Protein AF-A0A925YH86-F1 (afdb_monomer_lite)

Sequence (253 aa):
VILVARLRPPLKLADEKSTQATGLTGAGGAGGHPKEGDVPQALVLGPRQEIFAWSPRTRRYRQLSSEEGRVLAVARSADGRRIAYVTAEKLIRTRAPDAAKATHRTALALRGVTVIEMDLSTLVTLGRAAVLGDVRSLDMWSVGSGFAFRIDRGPQGIGVFAIGEGELQPRPGLASAPSNRPIVTLTGQGVAAAARQLPLGQGCPGSVRDVRPADAPATVVVTGTARRPSQQQVSPFSIGGPHGAGLFGLPIP

Foldseek 3Di:
DAKWKFADDDDPDDDDDDDDDDDDDDDDDDDDDDPPPDDWDKDFDQLNIFMWDAAPVVRDIDTLDDPSRQWQWKDAAPVRFKMKTKGAGIKTWDFPQDPVPSHTDTAIWTHFIKIWMAGPVVSDTPAIETDPATFQKWFWAHDDNFIKIWTQRDVVGIFIFGGDPRYTDGDRVVVPPPDDDGPWMQGSQGTDKDKDWDDSPPRWIKMWTWDDDPPAAIWIKIFTDDPDPPDPGDDIDIHADRSHMGRTGDTDD

Structure (mmCIF, N/CA/C/O backbone):
data_AF-A0A925YH86-F1
#
_entry.id   AF-A0A925YH86-F1
#
loop_
_atom_site.group_PDB
_atom_site.id
_atom_site.type_symbol
_atom_site.label_atom_id
_atom_site.label_alt_id
_atom_site.label_comp_id
_atom_site.label_asym_id
_atom_site.label_entity_id
_atom_site.label_seq_id
_atom_site.pdbx_PDB_ins_code
_atom_site.Cartn_x
_atom_site.Cartn_y
_atom_site.Cartn_z
_atom_site.occupancy
_atom_site.B_iso_or_equiv
_atom_site.auth_seq_id
_atom_site.auth_comp_id
_atom_site.auth_asym_id
_atom_site.auth_atom_id
_atom_site.pdbx_PDB_model_num
ATOM 1 N N . VAL A 1 1 ? -13.245 -3.932 10.605 1.00 74.56 1 VAL A N 1
ATOM 2 C CA . VAL A 1 1 ? -11.774 -3.934 10.790 1.00 74.56 1 VAL A CA 1
ATOM 3 C C . VAL A 1 1 ? -11.203 -2.826 9.931 1.00 74.56 1 VAL A C 1
ATOM 5 O O . VAL A 1 1 ? -11.663 -2.679 8.803 1.00 74.56 1 VAL A O 1
ATOM 8 N N . ILE A 1 2 ? -10.274 -2.042 10.472 1.00 79.19 2 ILE A N 1
ATOM 9 C CA . ILE A 1 2 ? -9.555 -0.985 9.752 1.00 79.19 2 ILE A CA 1
ATOM 10 C C . ILE A 1 2 ? -8.161 -1.530 9.448 1.00 79.19 2 ILE A C 1
ATOM 12 O O . ILE A 1 2 ? -7.498 -2.023 10.358 1.00 79.19 2 ILE A O 1
ATOM 16 N N . LEU A 1 3 ? -7.749 -1.503 8.183 1.00 81.88 3 LEU A N 1
ATOM 17 C CA . LEU A 1 3 ? -6.378 -1.836 7.806 1.00 81.88 3 LEU A CA 1
ATOM 18 C C . LEU A 1 3 ? -5.516 -0.590 7.952 1.00 81.88 3 LEU A C 1
ATOM 20 O O . LEU A 1 3 ? -5.944 0.492 7.555 1.00 81.88 3 LEU A O 1
ATOM 24 N N . VAL A 1 4 ? -4.335 -0.756 8.535 1.00 79.19 4 VAL A N 1
ATOM 25 C CA . VAL A 1 4 ? -3.351 0.315 8.684 1.00 79.19 4 VAL A CA 1
ATOM 26 C C . VAL A 1 4 ? -1.958 -0.213 8.385 1.00 79.19 4 VAL A C 1
ATOM 28 O O . VAL A 1 4 ? -1.611 -1.333 8.770 1.00 79.19 4 VAL A O 1
ATOM 31 N N . ALA A 1 5 ? -1.154 0.613 7.729 1.00 77.81 5 ALA A N 1
ATOM 32 C CA . ALA A 1 5 ? 0.280 0.424 7.638 1.00 77.81 5 ALA A CA 1
ATOM 33 C C . ALA A 1 5 ? 0.945 1.141 8.818 1.00 77.81 5 ALA A C 1
ATOM 35 O O . ALA A 1 5 ? 0.651 2.307 9.091 1.00 77.81 5 ALA A O 1
ATOM 36 N N . ARG A 1 6 ? 1.801 0.437 9.558 1.00 81.31 6 ARG A N 1
ATOM 37 C CA . ARG A 1 6 ? 2.390 0.931 10.808 1.00 81.31 6 ARG A CA 1
ATOM 38 C C . ARG A 1 6 ? 3.838 0.491 10.922 1.00 81.31 6 ARG A C 1
ATOM 40 O O . ARG A 1 6 ? 4.160 -0.648 10.593 1.00 81.31 6 ARG A O 1
ATOM 47 N N . LEU A 1 7 ? 4.685 1.357 11.466 1.00 74.00 7 LEU A N 1
ATOM 48 C CA . LEU A 1 7 ? 6.062 0.992 11.777 1.00 74.00 7 LEU A CA 1
ATOM 49 C C . LEU A 1 7 ? 6.131 0.034 12.980 1.00 74.00 7 LEU A C 1
ATOM 51 O O . LEU A 1 7 ? 5.465 0.215 14.010 1.00 74.00 7 LEU A O 1
ATOM 55 N N . ARG A 1 8 ? 6.944 -1.010 12.847 1.00 65.56 8 ARG A N 1
ATOM 56 C CA . ARG A 1 8 ? 7.246 -2.001 13.875 1.00 65.56 8 ARG A CA 1
ATOM 57 C C . ARG A 1 8 ? 8.268 -1.397 14.848 1.00 65.56 8 ARG A C 1
ATOM 59 O O . ARG A 1 8 ? 9.273 -0.845 14.391 1.00 65.56 8 ARG A O 1
ATOM 66 N N . PRO A 1 9 ? 8.052 -1.497 16.172 1.00 54.34 9 PRO A N 1
ATOM 67 C CA . PRO A 1 9 ? 9.103 -1.164 17.123 1.00 54.34 9 PRO A CA 1
ATOM 68 C C . PRO A 1 9 ? 10.338 -2.046 16.868 1.00 54.34 9 PRO A C 1
ATOM 70 O O . PRO A 1 9 ? 10.173 -3.183 16.411 1.00 54.34 9 PRO A O 1
ATOM 73 N N . PRO A 1 10 ? 11.563 -1.564 17.156 1.00 50.31 10 PRO A N 1
ATOM 74 C CA . PRO A 1 10 ? 12.730 -2.438 17.183 1.00 50.31 10 PRO A CA 1
ATOM 75 C C . PRO A 1 10 ? 12.448 -3.633 18.098 1.00 50.31 10 PRO A C 1
ATOM 77 O O . PRO A 1 10 ? 11.965 -3.461 19.220 1.00 50.31 10 PRO A O 1
ATOM 80 N N . LEU A 1 11 ? 12.761 -4.841 17.626 1.00 39.00 11 LEU A N 1
ATOM 81 C CA . LEU A 1 11 ? 12.952 -5.972 18.527 1.00 39.00 11 LEU A CA 1
ATOM 82 C C . LEU A 1 11 ? 14.065 -5.552 19.494 1.00 39.00 11 LEU A C 1
ATOM 84 O O . LEU A 1 11 ? 15.136 -5.148 19.042 1.00 39.00 11 LEU A O 1
ATOM 88 N N . LYS A 1 12 ? 13.806 -5.570 20.806 1.00 31.52 12 LYS A N 1
ATOM 89 C CA . LYS A 1 12 ? 14.892 -5.443 21.782 1.00 31.52 12 LYS A CA 1
ATOM 90 C C . LYS A 1 12 ? 15.817 -6.635 21.539 1.00 31.52 12 LYS A C 1
ATOM 92 O O . LYS A 1 12 ? 15.390 -7.766 21.763 1.00 31.52 12 LYS A O 1
ATOM 97 N N . LEU A 1 13 ? 17.022 -6.395 21.024 1.00 31.47 13 LEU A N 1
ATOM 98 C CA . LEU A 1 13 ? 18.071 -7.406 21.083 1.00 31.47 13 LEU A CA 1
ATOM 99 C C . LEU A 1 13 ? 18.357 -7.657 22.567 1.00 31.47 13 LEU A C 1
ATOM 101 O O . LEU A 1 13 ? 18.468 -6.704 23.340 1.00 31.47 13 LEU A O 1
ATOM 105 N N . ALA A 1 14 ? 18.417 -8.926 22.963 1.00 33.53 14 ALA A N 1
ATOM 106 C CA . ALA A 1 14 ? 19.058 -9.297 24.214 1.00 33.53 14 ALA A CA 1
ATOM 107 C C . ALA A 1 14 ? 20.528 -8.853 24.147 1.00 33.53 14 ALA A C 1
ATOM 109 O O . ALA A 1 14 ? 21.131 -8.921 23.076 1.00 33.53 14 ALA A O 1
ATOM 110 N N . ASP A 1 15 ? 21.058 -8.361 25.266 1.00 34.31 15 ASP A N 1
ATOM 111 C CA . ASP A 1 15 ? 22.431 -7.877 25.397 1.00 34.31 15 ASP A CA 1
ATOM 112 C C . ASP A 1 15 ? 23.443 -8.933 24.924 1.00 34.31 15 ASP A C 1
ATOM 114 O O . ASP A 1 15 ? 23.786 -9.859 25.659 1.00 34.31 15 ASP A O 1
ATOM 118 N N . GLU A 1 16 ? 23.959 -8.776 23.706 1.00 32.00 16 GLU A N 1
ATOM 119 C CA . GLU A 1 16 ? 25.171 -9.459 23.267 1.00 32.00 16 GLU A CA 1
ATOM 120 C C . GLU A 1 16 ? 26.355 -8.505 23.416 1.00 32.00 16 GLU A C 1
ATOM 122 O O . GLU A 1 16 ? 26.447 -7.448 22.789 1.00 32.00 16 GLU A O 1
ATOM 127 N N . LYS A 1 17 ? 27.245 -8.888 24.335 1.00 32.06 17 LYS A N 1
ATOM 128 C CA . LYS A 1 17 ? 28.483 -8.198 24.690 1.00 32.06 17 LYS A CA 1
ATOM 129 C C . LYS A 1 17 ? 29.327 -7.902 23.449 1.00 32.06 17 LYS A C 1
ATOM 131 O O . LYS A 1 17 ? 29.795 -8.806 22.763 1.00 32.06 17 LYS A O 1
ATOM 136 N N . SER A 1 18 ? 29.592 -6.614 23.252 1.00 30.30 18 SER A N 1
ATOM 137 C CA . SER A 1 18 ? 30.607 -6.088 22.343 1.00 30.30 18 SER A CA 1
ATOM 138 C C . SER A 1 18 ? 31.975 -6.702 22.653 1.00 30.30 18 SER A C 1
ATOM 140 O O . SER A 1 18 ? 32.512 -6.508 23.743 1.00 30.30 18 SER A O 1
ATOM 142 N N . THR A 1 19 ? 32.536 -7.435 21.693 1.00 32.47 19 THR A N 1
ATOM 143 C CA . THR A 1 19 ? 33.961 -7.777 21.673 1.00 32.47 19 THR A CA 1
ATOM 144 C C . THR A 1 19 ? 34.615 -6.935 20.587 1.00 32.47 19 THR A C 1
ATOM 146 O O . THR A 1 19 ? 34.272 -7.032 19.410 1.00 32.47 19 THR A O 1
ATOM 149 N N . GLN A 1 20 ? 35.524 -6.063 21.020 1.00 32.69 20 GLN A N 1
ATOM 150 C CA . GLN A 1 20 ? 36.390 -5.252 20.173 1.00 32.69 20 GLN A CA 1
ATOM 151 C C . GLN A 1 20 ? 37.317 -6.143 19.337 1.00 32.69 20 GLN A C 1
ATOM 153 O O . GLN A 1 20 ? 37.852 -7.126 19.845 1.00 32.69 20 GLN A O 1
ATOM 158 N N . ALA A 1 21 ? 37.588 -5.734 18.098 1.00 31.98 21 ALA A N 1
ATOM 159 C CA . ALA A 1 21 ? 38.774 -6.159 17.367 1.00 31.98 21 ALA A CA 1
ATOM 160 C C . ALA A 1 21 ? 39.475 -4.925 16.789 1.00 31.98 21 ALA A C 1
ATOM 162 O O . ALA A 1 21 ? 38.900 -4.141 16.033 1.00 31.98 21 ALA A O 1
ATOM 163 N N . THR A 1 22 ? 40.716 -4.754 17.221 1.00 32.38 22 THR A N 1
ATOM 164 C CA . THR A 1 22 ? 41.658 -3.688 16.892 1.00 32.38 22 THR A CA 1
ATOM 165 C C . THR A 1 22 ? 42.513 -4.085 15.684 1.00 32.38 22 THR A C 1
ATOM 167 O O . THR A 1 22 ? 43.013 -5.202 15.640 1.00 32.38 22 THR A O 1
ATOM 170 N N . GLY A 1 23 ? 42.778 -3.120 14.794 1.00 29.39 23 GLY A N 1
ATOM 171 C CA . GLY A 1 23 ? 44.034 -2.993 14.038 1.00 29.39 23 GLY A CA 1
ATOM 172 C C . GLY A 1 23 ? 44.136 -3.676 12.666 1.00 29.39 23 GLY A C 1
ATOM 173 O O . GLY A 1 23 ? 44.112 -4.895 12.574 1.00 29.39 23 GLY A O 1
ATOM 174 N N . LEU A 1 24 ? 44.381 -2.889 11.609 1.00 31.30 24 LEU A N 1
ATOM 175 C CA . LEU A 1 24 ? 45.705 -2.772 10.964 1.00 31.30 24 LEU A CA 1
ATOM 176 C C . LEU A 1 24 ? 45.654 -1.861 9.723 1.00 31.30 24 LEU A C 1
ATOM 178 O O . LEU A 1 24 ? 44.821 -1.999 8.834 1.00 31.30 24 LEU A O 1
ATOM 182 N N . THR A 1 25 ? 46.595 -0.922 9.698 1.00 35.75 25 THR A N 1
ATOM 183 C CA . THR A 1 25 ? 46.989 -0.044 8.592 1.00 35.75 25 THR A CA 1
ATOM 184 C C . THR A 1 25 ? 47.734 -0.805 7.493 1.00 35.75 25 THR A C 1
ATOM 186 O O . THR A 1 25 ? 48.609 -1.612 7.800 1.00 35.75 25 THR A O 1
ATOM 189 N N . GLY A 1 26 ? 47.483 -0.458 6.229 1.00 29.42 26 GLY A N 1
ATOM 190 C CA . GLY A 1 26 ? 48.289 -0.873 5.078 1.00 29.42 26 GLY A CA 1
ATOM 191 C C . GLY A 1 26 ? 48.069 0.072 3.895 1.00 29.42 26 GLY A C 1
ATOM 192 O O . GLY A 1 26 ? 46.938 0.275 3.465 1.00 29.42 26 GLY A O 1
ATOM 193 N N . ALA A 1 27 ? 49.149 0.695 3.426 1.00 33.09 27 ALA A N 1
ATOM 194 C CA . ALA A 1 27 ? 49.180 1.690 2.359 1.00 33.09 27 ALA A CA 1
ATOM 195 C C . ALA A 1 27 ? 49.413 1.065 0.970 1.00 33.09 27 ALA A C 1
ATOM 197 O O . ALA A 1 27 ? 50.095 0.050 0.859 1.00 33.09 27 ALA A O 1
ATOM 198 N N . GLY A 1 28 ? 48.962 1.768 -0.077 1.00 29.08 28 GLY A N 1
ATOM 199 C CA . GLY A 1 28 ? 49.542 1.716 -1.427 1.00 29.08 28 GLY A CA 1
ATOM 200 C C . GLY A 1 28 ? 48.725 0.974 -2.488 1.00 29.08 28 GLY A C 1
ATOM 201 O O . GLY A 1 28 ? 48.538 -0.233 -2.408 1.00 29.08 28 GLY A O 1
ATOM 202 N N . GLY A 1 29 ? 48.308 1.691 -3.538 1.00 27.56 29 GLY A N 1
ATOM 203 C CA . GLY A 1 29 ? 47.773 1.077 -4.758 1.00 27.56 29 GLY A CA 1
ATOM 204 C C . GLY A 1 29 ? 46.987 2.047 -5.633 1.00 27.56 29 GLY A C 1
ATOM 205 O O . GLY A 1 29 ? 45.772 2.151 -5.508 1.00 27.56 29 GLY A O 1
ATOM 206 N N . ALA A 1 30 ? 47.686 2.758 -6.518 1.00 38.97 30 ALA A N 1
ATOM 207 C CA . ALA A 1 30 ? 47.097 3.591 -7.556 1.00 38.97 30 ALA A CA 1
ATOM 208 C C . ALA A 1 30 ? 46.239 2.748 -8.519 1.00 38.97 30 ALA A C 1
ATOM 210 O O . ALA A 1 30 ? 46.743 1.858 -9.200 1.00 38.97 30 ALA A O 1
ATOM 211 N N . GLY A 1 31 ? 44.948 3.064 -8.598 1.00 32.88 31 GLY A N 1
ATOM 212 C CA . GLY A 1 31 ? 44.012 2.548 -9.592 1.00 32.88 31 GLY A CA 1
ATOM 213 C C . GLY A 1 31 ? 42.935 3.603 -9.815 1.00 32.88 31 GLY A C 1
ATOM 214 O O . GLY A 1 31 ? 42.330 4.070 -8.856 1.00 32.88 31 GLY A O 1
ATOM 215 N N . GLY A 1 32 ? 42.775 4.051 -11.061 1.00 33.91 32 GLY A N 1
ATOM 216 C CA . GLY A 1 32 ? 41.974 5.219 -11.427 1.00 33.91 32 GLY A CA 1
ATOM 217 C C . GLY A 1 32 ? 40.570 5.219 -10.821 1.00 33.91 32 GLY A C 1
ATOM 218 O O . GLY A 1 32 ? 39.769 4.324 -11.082 1.00 33.91 32 GLY A O 1
ATOM 219 N N . HIS A 1 33 ? 40.274 6.262 -10.044 1.00 35.97 33 HIS A N 1
ATOM 220 C CA . HIS A 1 33 ? 38.930 6.555 -9.565 1.00 35.97 33 HIS A CA 1
ATOM 221 C C . HIS A 1 33 ? 37.978 6.703 -10.765 1.00 35.97 33 HIS A C 1
ATOM 223 O O . HIS A 1 33 ? 38.217 7.564 -11.621 1.00 35.97 33 HIS A O 1
ATOM 229 N N . PRO A 1 34 ? 36.883 5.925 -10.855 1.00 40.12 34 PRO A N 1
ATOM 230 C CA . PRO A 1 34 ? 35.790 6.299 -11.737 1.00 40.12 34 PRO A CA 1
ATOM 231 C C . PRO A 1 34 ? 35.266 7.657 -11.263 1.00 40.12 34 PRO A C 1
ATOM 233 O O . PRO A 1 34 ? 35.113 7.878 -10.062 1.00 40.12 34 PRO A O 1
ATOM 236 N N . LYS A 1 35 ? 35.046 8.589 -12.199 1.00 40.00 35 LYS A N 1
ATOM 237 C CA . LYS A 1 35 ? 34.556 9.937 -11.891 1.00 40.00 35 LYS A CA 1
ATOM 238 C C . LYS A 1 35 ? 33.332 9.844 -10.979 1.00 40.00 35 LYS A C 1
ATOM 240 O O . LYS A 1 35 ? 32.290 9.321 -11.371 1.00 40.00 35 LYS A O 1
ATOM 245 N N . GLU A 1 36 ? 33.489 10.365 -9.769 1.00 41.22 36 GLU A N 1
ATOM 246 C CA . GLU A 1 36 ? 32.489 10.439 -8.709 1.00 41.22 36 GLU A CA 1
ATOM 247 C C . GLU A 1 36 ? 31.396 11.448 -9.080 1.00 41.22 36 GLU A C 1
ATOM 249 O O . GLU A 1 36 ? 31.343 12.571 -8.590 1.00 41.22 36 GLU A O 1
ATOM 254 N N . GLY A 1 37 ? 30.569 11.075 -10.056 1.00 39.94 37 GLY A N 1
ATOM 255 C CA . GLY A 1 37 ? 29.558 11.966 -10.615 1.00 39.94 37 GLY A CA 1
ATOM 256 C C . GLY A 1 37 ? 28.285 11.297 -11.116 1.00 39.94 37 GLY A C 1
ATOM 257 O O . GLY A 1 37 ? 27.362 12.027 -11.465 1.00 39.94 37 GLY A O 1
ATOM 258 N N . ASP A 1 38 ? 28.194 9.961 -11.148 1.00 44.72 38 ASP A N 1
ATOM 259 C CA . ASP A 1 38 ? 27.020 9.306 -11.749 1.00 44.72 38 ASP A CA 1
ATOM 260 C C . ASP A 1 38 ? 26.608 7.971 -11.109 1.00 44.72 38 ASP A C 1
ATOM 262 O O . ASP A 1 38 ? 25.920 7.156 -11.722 1.00 44.72 38 ASP A O 1
ATOM 266 N N . VAL A 1 39 ? 26.993 7.723 -9.851 1.00 46.94 39 VAL A N 1
ATOM 267 C CA . VAL A 1 39 ? 26.373 6.627 -9.092 1.00 46.94 39 VAL A CA 1
ATOM 268 C C . VAL A 1 39 ? 25.037 7.147 -8.549 1.00 46.94 39 VAL A C 1
ATOM 270 O O . VAL A 1 39 ? 25.045 8.085 -7.745 1.00 46.94 39 VAL A O 1
ATOM 273 N N . PRO A 1 40 ? 23.877 6.590 -8.955 1.00 55.41 40 PRO A N 1
ATOM 274 C CA . PRO A 1 40 ? 22.602 7.013 -8.399 1.00 55.41 40 PRO A CA 1
ATOM 275 C C . PRO A 1 40 ? 22.620 6.764 -6.893 1.00 55.41 40 PRO A C 1
ATOM 277 O O . PRO A 1 40 ? 22.746 5.625 -6.438 1.00 55.41 40 PRO A O 1
ATOM 280 N N . GLN A 1 41 ? 22.505 7.842 -6.117 1.00 71.38 41 GLN A N 1
ATOM 281 C CA . GLN A 1 41 ? 22.406 7.756 -4.666 1.00 71.38 41 GLN A CA 1
ATOM 282 C C . GLN A 1 41 ? 21.183 6.906 -4.316 1.00 71.38 41 GLN A C 1
ATOM 284 O O . GLN A 1 41 ? 20.050 7.256 -4.665 1.00 71.38 41 GLN A O 1
ATOM 289 N N . ALA A 1 42 ? 21.438 5.772 -3.668 1.00 73.19 42 ALA A N 1
ATOM 290 C CA . ALA A 1 42 ? 20.436 4.794 -3.286 1.00 73.19 42 ALA A CA 1
ATOM 291 C C . ALA A 1 42 ? 20.359 4.710 -1.760 1.00 73.19 42 ALA A C 1
ATOM 293 O O . ALA A 1 42 ? 21.348 4.414 -1.094 1.00 73.19 42 ALA A O 1
ATOM 294 N N . LEU A 1 43 ? 19.170 4.944 -1.220 1.00 77.31 43 LEU A N 1
ATOM 295 C CA . LEU A 1 43 ? 18.827 4.710 0.172 1.00 77.31 43 LEU A CA 1
ATOM 296 C C . LEU A 1 43 ? 18.195 3.322 0.285 1.00 77.31 43 LEU A C 1
ATOM 298 O O . LEU A 1 43 ? 17.203 3.040 -0.385 1.00 77.31 43 LEU A O 1
ATOM 302 N N . VAL A 1 44 ? 18.743 2.454 1.135 1.00 76.12 44 VAL A N 1
ATOM 303 C CA . VAL A 1 44 ? 18.088 1.183 1.474 1.00 76.12 44 VAL A CA 1
ATOM 304 C C . VAL A 1 44 ? 16.833 1.486 2.288 1.00 76.12 44 VAL A C 1
ATOM 306 O O . VAL A 1 44 ? 16.897 2.157 3.318 1.00 76.12 44 VAL A O 1
ATOM 309 N N . LEU A 1 45 ? 15.687 0.995 1.825 1.00 67.44 45 LEU A N 1
ATOM 310 C CA . LEU A 1 45 ? 14.414 1.189 2.503 1.00 67.44 45 LEU A CA 1
ATOM 311 C C . LEU A 1 45 ? 14.281 0.181 3.642 1.00 67.44 45 LEU A C 1
ATOM 313 O O . LEU A 1 45 ? 14.021 -1.001 3.432 1.00 67.44 45 LEU A O 1
ATOM 317 N N . GLY A 1 46 ? 14.433 0.681 4.867 1.00 61.16 46 GLY A N 1
ATOM 318 C CA . GLY A 1 46 ? 14.111 -0.036 6.099 1.00 61.16 46 GLY A CA 1
ATOM 319 C C . GLY A 1 46 ? 13.084 0.702 6.958 1.00 61.16 46 GLY A C 1
ATOM 320 O O . GLY A 1 46 ? 13.359 0.898 8.141 1.00 61.16 46 GLY A O 1
ATOM 321 N N . PRO A 1 47 ? 11.918 1.132 6.424 1.00 63.72 47 PRO A N 1
ATOM 322 C CA . PRO A 1 47 ? 10.951 1.910 7.199 1.00 63.72 47 PRO A CA 1
ATOM 323 C C . PRO A 1 47 ? 10.424 1.141 8.419 1.00 63.72 47 PRO A C 1
ATOM 325 O O . PRO A 1 47 ? 9.920 1.757 9.347 1.00 63.72 47 PRO A O 1
ATOM 328 N N . ARG A 1 48 ? 10.590 -0.190 8.467 1.00 78.00 48 ARG A N 1
ATOM 329 C CA . ARG A 1 48 ? 10.004 -1.105 9.458 1.00 78.00 48 ARG A CA 1
ATOM 330 C C . ARG A 1 48 ? 8.481 -1.176 9.369 1.00 78.00 48 ARG A C 1
ATOM 332 O O . ARG A 1 48 ? 7.825 -1.549 10.333 1.00 78.00 48 ARG A O 1
ATOM 339 N N . GLN A 1 49 ? 7.901 -0.812 8.232 1.00 84.88 49 GLN A N 1
ATOM 340 C CA . GLN A 1 49 ? 6.459 -0.739 8.051 1.00 84.88 49 GLN A CA 1
ATOM 341 C C . GLN A 1 49 ? 5.863 -2.115 7.729 1.00 84.88 49 GLN A C 1
ATOM 343 O O . GLN A 1 49 ? 6.331 -2.822 6.841 1.00 84.88 49 GLN A O 1
ATOM 348 N N . GLU A 1 50 ? 4.800 -2.466 8.449 1.00 89.88 50 GLU A N 1
ATOM 349 C CA . GLU A 1 50 ? 4.021 -3.696 8.286 1.00 89.88 50 GLU A CA 1
ATOM 350 C C . GLU A 1 50 ? 2.521 -3.378 8.259 1.00 89.88 50 GLU A C 1
ATOM 352 O O . GLU A 1 50 ? 2.078 -2.298 8.666 1.00 89.88 50 GLU A O 1
ATOM 357 N N . ILE A 1 51 ? 1.721 -4.339 7.808 1.00 90.19 51 ILE A N 1
ATOM 358 C CA . ILE A 1 51 ? 0.267 -4.233 7.718 1.00 90.19 51 ILE A CA 1
ATOM 359 C C . ILE A 1 51 ? -0.356 -4.824 8.975 1.00 90.19 51 ILE A C 1
ATOM 361 O O . ILE A 1 51 ? -0.076 -5.962 9.364 1.00 90.19 51 ILE A O 1
ATOM 365 N N . PHE A 1 52 ? -1.266 -4.068 9.581 1.00 90.19 52 PHE A N 1
ATOM 366 C CA . PHE A 1 52 ? -2.057 -4.513 10.716 1.00 90.19 52 PHE A CA 1
ATOM 367 C C . PHE A 1 52 ? -3.552 -4.342 10.450 1.00 90.19 52 PHE A C 1
ATOM 369 O O . PHE A 1 52 ? -4.012 -3.333 9.916 1.00 90.19 52 PHE A O 1
ATOM 376 N N . ALA A 1 53 ? -4.328 -5.315 10.912 1.00 88.50 53 ALA A N 1
ATOM 377 C CA . ALA A 1 53 ? -5.756 -5.175 11.133 1.00 88.50 53 ALA A CA 1
ATOM 378 C C . ALA A 1 53 ? -6.000 -4.601 12.531 1.00 88.50 53 ALA A C 1
ATOM 380 O O . ALA A 1 53 ? -5.587 -5.188 13.531 1.00 88.50 53 ALA A O 1
ATOM 381 N N . TRP A 1 54 ? -6.726 -3.491 12.610 1.00 85.69 54 TRP A N 1
ATOM 382 C CA . TRP A 1 54 ? -7.189 -2.908 13.861 1.00 85.69 54 TRP A CA 1
ATOM 383 C C . TRP A 1 54 ? -8.698 -3.120 14.046 1.00 85.69 54 TRP A C 1
ATOM 385 O O . TRP A 1 54 ? -9.516 -2.884 13.145 1.00 85.69 54 TRP A O 1
ATOM 395 N N . SER A 1 55 ? -9.078 -3.597 15.231 1.00 82.50 55 SER A N 1
ATOM 396 C CA . SER A 1 55 ? -10.471 -3.863 15.594 1.00 82.50 55 SER A CA 1
ATOM 397 C C . SER A 1 55 ? -11.036 -2.744 16.476 1.00 82.50 55 SER A C 1
ATOM 399 O O . SER A 1 55 ? -10.577 -2.604 17.609 1.00 82.50 55 SER A O 1
ATOM 401 N N . PRO A 1 56 ? -12.086 -2.014 16.045 1.00 71.38 56 PRO A N 1
ATOM 402 C CA . PRO A 1 56 ? -12.752 -1.028 16.901 1.00 71.38 56 PRO A CA 1
ATOM 403 C C . PRO A 1 56 ? -13.419 -1.626 18.129 1.00 71.38 56 PRO A C 1
ATOM 405 O O . PRO A 1 56 ? -13.458 -0.985 19.174 1.00 71.38 56 PRO A O 1
ATOM 408 N N . ARG A 1 57 ? -13.908 -2.867 18.023 1.00 75.75 57 ARG A N 1
ATOM 409 C CA . ARG A 1 57 ? -14.603 -3.541 19.123 1.00 75.75 57 ARG A CA 1
ATOM 410 C C . ARG A 1 57 ? -13.652 -3.908 20.259 1.00 75.75 57 ARG A C 1
ATOM 412 O O . ARG A 1 57 ? -14.007 -3.756 21.416 1.00 75.75 57 ARG A O 1
ATOM 419 N N . THR A 1 58 ? -12.466 -4.417 19.928 1.00 79.19 58 THR A N 1
ATOM 420 C CA . THR A 1 58 ? -11.511 -4.924 20.930 1.00 79.19 58 THR A CA 1
ATOM 421 C C . THR A 1 58 ? -10.340 -3.981 21.177 1.00 79.19 58 THR A C 1
ATOM 423 O O . THR A 1 58 ? -9.572 -4.213 22.103 1.00 79.19 58 THR A O 1
ATOM 426 N N . ARG A 1 59 ? -10.178 -2.939 20.349 1.00 79.94 59 ARG A N 1
ATOM 427 C CA . ARG A 1 59 ? -9.031 -2.014 20.330 1.00 79.94 59 ARG A CA 1
ATOM 428 C C . ARG A 1 59 ? -7.673 -2.715 20.210 1.00 79.94 59 ARG A C 1
ATOM 430 O O . ARG A 1 59 ? -6.661 -2.205 20.678 1.00 79.94 59 ARG A O 1
ATOM 437 N N . ARG A 1 60 ? -7.644 -3.889 19.572 1.00 84.12 60 ARG A N 1
ATOM 438 C CA . ARG A 1 60 ? -6.435 -4.703 19.380 1.00 84.12 60 ARG A CA 1
ATOM 439 C C . ARG A 1 60 ? -5.964 -4.677 17.931 1.00 84.12 60 ARG A C 1
ATOM 441 O O . ARG A 1 60 ? -6.776 -4.573 17.008 1.00 84.12 60 ARG A O 1
ATOM 448 N N . TYR A 1 61 ? -4.652 -4.824 17.771 1.00 83.94 61 TYR A N 1
ATOM 449 C CA . TYR A 1 61 ? -3.991 -5.049 16.491 1.00 83.94 61 TYR A CA 1
ATOM 450 C C . TYR A 1 61 ? -3.800 -6.546 16.237 1.00 83.94 61 TYR A C 1
ATOM 452 O O . TYR A 1 61 ? -3.506 -7.306 17.158 1.00 83.94 61 TYR A O 1
ATOM 460 N N . ARG A 1 62 ? -3.907 -6.945 14.971 1.00 87.19 62 ARG A N 1
ATOM 461 C CA . ARG A 1 62 ? -3.448 -8.233 14.448 1.00 87.19 62 ARG A CA 1
ATOM 462 C C . ARG A 1 62 ? -2.501 -7.955 13.287 1.00 87.19 62 ARG A C 1
ATOM 464 O O . ARG A 1 62 ? -2.899 -7.273 12.347 1.00 87.19 62 ARG A O 1
ATOM 471 N N . GLN A 1 63 ? -1.267 -8.442 13.368 1.00 88.25 63 GLN A N 1
ATOM 472 C CA . GLN A 1 63 ? -0.307 -8.334 12.268 1.00 88.25 63 GLN A CA 1
ATOM 473 C C . GLN A 1 63 ? -0.766 -9.217 11.097 1.00 88.25 63 GLN A C 1
ATOM 475 O O . GLN A 1 63 ? -1.248 -10.326 11.330 1.00 88.25 63 GLN A O 1
ATOM 480 N N . LEU A 1 64 ? -0.671 -8.700 9.871 1.00 88.06 64 LEU A N 1
ATOM 481 C CA . LEU A 1 64 ? -1.097 -9.390 8.646 1.00 88.06 64 LEU A CA 1
ATOM 482 C C . LEU A 1 64 ? 0.067 -9.726 7.712 1.00 88.06 64 LEU A C 1
ATOM 484 O O . LEU A 1 64 ? 0.003 -10.737 7.030 1.00 88.06 64 LEU A O 1
ATOM 488 N N . SER A 1 65 ? 1.116 -8.904 7.689 1.00 85.25 65 SER A N 1
ATOM 489 C CA . SER A 1 65 ? 2.321 -9.133 6.884 1.00 85.25 65 SER A CA 1
ATOM 490 C C . SER A 1 65 ? 3.537 -9.370 7.770 1.00 85.25 65 SER A C 1
ATOM 492 O O . SER A 1 65 ? 3.558 -8.939 8.922 1.00 85.25 65 SER A O 1
ATOM 494 N N . SER A 1 66 ? 4.559 -10.028 7.233 1.00 79.25 66 SER A N 1
ATOM 495 C CA . SER A 1 66 ? 5.865 -10.204 7.877 1.00 79.25 66 SER A CA 1
ATOM 496 C C . SER A 1 66 ? 6.991 -9.952 6.874 1.00 79.25 66 SER A C 1
ATOM 498 O O . SER A 1 66 ? 7.898 -10.766 6.739 1.00 79.25 66 SER A O 1
ATOM 500 N N . GLU A 1 67 ? 6.923 -8.840 6.142 1.00 81.06 67 GLU A N 1
ATOM 501 C CA . GLU A 1 67 ? 7.882 -8.495 5.075 1.00 81.06 67 GLU A CA 1
ATOM 502 C C . GLU A 1 67 ? 9.141 -7.812 5.626 1.00 81.06 67 GLU A C 1
ATOM 504 O O . GLU A 1 67 ? 9.722 -6.935 4.984 1.00 81.06 67 GLU A O 1
ATOM 509 N N . GLU A 1 68 ? 9.520 -8.152 6.860 1.00 76.81 68 GLU A N 1
ATOM 510 C CA . GLU A 1 68 ? 10.641 -7.555 7.592 1.00 76.81 68 GLU A CA 1
ATOM 511 C C . GLU A 1 68 ? 10.605 -6.021 7.599 1.00 76.81 68 GLU A C 1
ATOM 513 O O . GLU A 1 68 ? 11.630 -5.340 7.642 1.00 76.81 68 GLU A O 1
ATOM 518 N N . GLY A 1 69 ? 9.399 -5.456 7.563 1.00 72.31 69 GLY A N 1
ATOM 519 C CA . GLY A 1 69 ? 9.205 -4.025 7.609 1.00 72.31 69 GLY A CA 1
ATOM 520 C C . GLY A 1 69 ? 9.441 -3.278 6.293 1.00 72.31 69 GLY A C 1
ATOM 521 O O . GLY A 1 69 ? 9.739 -2.081 6.327 1.00 72.31 69 GLY A O 1
ATOM 522 N N . ARG A 1 70 ? 9.333 -3.959 5.147 1.00 85.75 70 ARG A N 1
ATOM 523 C CA . ARG A 1 70 ? 9.531 -3.377 3.806 1.00 85.75 70 ARG A CA 1
ATOM 524 C C . ARG A 1 70 ? 8.240 -2.933 3.118 1.00 85.75 70 ARG A C 1
ATOM 526 O O . ARG A 1 70 ? 8.290 -2.515 1.963 1.00 85.75 70 ARG A O 1
ATOM 533 N N . VAL A 1 71 ? 7.083 -3.029 3.774 1.00 91.44 71 VAL A N 1
ATOM 534 C CA . VAL A 1 71 ? 5.808 -2.625 3.161 1.00 91.44 71 VAL A CA 1
ATOM 535 C C . VAL A 1 71 ? 5.784 -1.113 2.981 1.00 91.44 71 VAL A C 1
ATOM 537 O O . VAL A 1 71 ? 5.956 -0.377 3.939 1.00 91.44 71 VAL A O 1
ATOM 540 N N . LEU A 1 72 ? 5.497 -0.628 1.779 1.00 93.31 72 LEU A N 1
ATOM 541 C CA . LEU A 1 72 ? 5.380 0.803 1.481 1.00 93.31 72 LEU A CA 1
ATOM 542 C C . LEU A 1 72 ? 3.930 1.236 1.293 1.00 93.31 72 LEU A C 1
ATOM 544 O O . LEU A 1 72 ? 3.545 2.312 1.748 1.00 93.31 72 LEU A O 1
ATOM 548 N N . ALA A 1 73 ? 3.124 0.379 0.667 1.00 94.69 73 ALA A N 1
ATOM 549 C CA . ALA A 1 73 ? 1.730 0.659 0.359 1.00 94.69 73 ALA A CA 1
ATOM 550 C C . ALA A 1 73 ? 0.838 -0.573 0.546 1.00 94.69 73 ALA A C 1
ATOM 552 O O . ALA A 1 73 ? 1.300 -1.699 0.373 1.00 94.69 73 ALA A O 1
ATOM 553 N N . VAL A 1 74 ? -0.441 -0.364 0.861 1.00 95.50 74 VAL A N 1
ATOM 554 C CA . VAL A 1 74 ? -1.465 -1.412 0.961 1.00 95.50 74 VAL A CA 1
ATOM 555 C C . VAL A 1 74 ? -2.810 -0.914 0.437 1.00 95.50 74 VAL A C 1
ATOM 557 O O . VAL A 1 74 ? -3.251 0.179 0.778 1.00 95.50 74 VAL A O 1
ATOM 560 N N . ALA A 1 75 ? -3.499 -1.747 -0.341 1.00 94.00 75 ALA A N 1
ATOM 561 C CA . ALA A 1 75 ? -4.865 -1.543 -0.808 1.00 94.00 75 ALA A CA 1
ATOM 562 C C . ALA A 1 75 ? -5.745 -2.738 -0.414 1.00 94.00 75 ALA A C 1
ATOM 564 O O . ALA A 1 75 ? -5.275 -3.869 -0.298 1.00 94.00 75 ALA A O 1
ATOM 565 N N . ARG A 1 76 ? -7.048 -2.499 -0.234 1.00 92.62 76 ARG A N 1
ATOM 566 C CA . ARG A 1 76 ? -8.044 -3.542 0.056 1.00 92.62 76 ARG A CA 1
ATOM 567 C C . ARG A 1 76 ? -9.009 -3.684 -1.111 1.00 92.62 76 ARG A C 1
ATOM 569 O O . ARG A 1 76 ? -9.435 -2.667 -1.660 1.00 92.62 76 ARG A O 1
ATOM 576 N N . SER A 1 77 ? -9.380 -4.917 -1.440 1.00 91.81 77 SER A N 1
ATOM 577 C CA . SER A 1 77 ? -10.370 -5.198 -2.476 1.00 91.81 77 SER A CA 1
ATOM 578 C C . SER A 1 77 ? -11.748 -4.656 -2.077 1.00 91.81 77 SER A C 1
ATOM 580 O O . SER A 1 77 ? -12.039 -4.458 -0.891 1.00 91.81 77 SER A O 1
ATOM 582 N N . ALA A 1 78 ? -12.610 -4.411 -3.063 1.00 87.75 78 ALA A N 1
ATOM 583 C CA . ALA A 1 78 ? -13.960 -3.892 -2.856 1.00 87.75 78 ALA A CA 1
ATOM 584 C C . ALA A 1 78 ? -14.820 -4.832 -1.992 1.00 87.75 78 ALA A C 1
ATOM 586 O O . ALA A 1 78 ? -15.534 -4.365 -1.106 1.00 87.75 78 ALA A O 1
ATOM 587 N N . ASP A 1 79 ? -14.684 -6.149 -2.184 1.00 87.94 79 ASP A N 1
ATOM 588 C CA . ASP A 1 79 ? -15.337 -7.185 -1.367 1.00 87.94 79 ASP A CA 1
ATOM 589 C C . ASP A 1 79 ? -14.728 -7.329 0.043 1.00 87.94 79 ASP A C 1
ATOM 591 O O . ASP A 1 79 ? -15.261 -8.026 0.909 1.00 87.94 79 ASP A O 1
ATOM 595 N N . GLY A 1 80 ? -13.599 -6.661 0.293 1.00 88.75 80 GLY A N 1
ATOM 596 C CA . GLY A 1 80 ? -12.888 -6.677 1.556 1.00 88.75 80 GLY A CA 1
ATOM 597 C C . GLY A 1 80 ? -12.214 -8.005 1.907 1.00 88.75 80 GLY A C 1
ATOM 598 O O . GLY A 1 80 ? -11.756 -8.132 3.048 1.00 88.75 80 GLY A O 1
ATOM 599 N N . ARG A 1 81 ? -12.158 -8.974 0.990 1.00 92.19 81 ARG A N 1
ATOM 600 C CA . ARG A 1 81 ? -11.599 -10.313 1.230 1.00 92.19 81 ARG A CA 1
ATOM 601 C C . ARG A 1 81 ? -10.113 -10.411 0.921 1.00 92.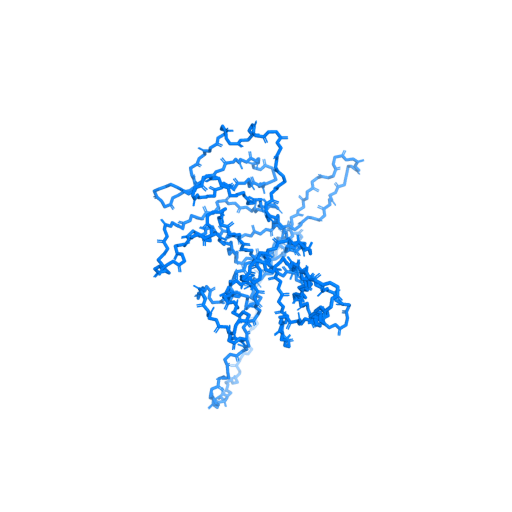19 81 ARG A C 1
ATOM 603 O O . ARG A 1 81 ? -9.461 -11.302 1.450 1.00 92.19 81 ARG A O 1
ATOM 610 N N . ARG A 1 82 ? -9.568 -9.492 0.127 1.00 94.25 82 ARG A N 1
ATOM 611 C CA . ARG A 1 82 ? -8.160 -9.488 -0.269 1.00 94.25 82 ARG A CA 1
ATOM 612 C C . ARG A 1 82 ? -7.485 -8.164 0.041 1.00 94.25 82 ARG A C 1
ATOM 614 O O . ARG A 1 82 ? -8.128 -7.110 0.139 1.00 94.25 82 ARG A O 1
ATOM 621 N N . ILE A 1 83 ? -6.170 -8.229 0.169 1.00 95.62 83 ILE A N 1
ATOM 622 C CA . ILE A 1 83 ? -5.293 -7.063 0.131 1.00 95.62 83 ILE A CA 1
ATOM 623 C C . ILE A 1 83 ? -4.258 -7.241 -0.964 1.00 95.62 83 ILE A C 1
ATOM 625 O O . ILE A 1 83 ? -3.827 -8.359 -1.230 1.00 95.62 83 ILE A O 1
ATOM 629 N N . ALA A 1 84 ? -3.851 -6.124 -1.550 1.00 95.75 84 ALA A N 1
ATOM 630 C CA . ALA A 1 84 ? -2.601 -6.024 -2.275 1.00 95.75 84 ALA A CA 1
ATOM 631 C C . ALA A 1 84 ? -1.673 -5.115 -1.479 1.00 95.75 84 ALA A C 1
ATOM 633 O O . ALA A 1 84 ? -2.126 -4.125 -0.900 1.00 95.75 84 ALA A O 1
ATOM 634 N N . TYR A 1 85 ? -0.387 -5.419 -1.448 1.00 96.12 85 TYR A N 1
ATOM 635 C CA . TYR A 1 85 ? 0.608 -4.544 -0.853 1.00 96.12 85 TYR A CA 1
ATOM 636 C C . TYR A 1 85 ? 1.897 -4.537 -1.653 1.00 96.12 85 TYR A C 1
ATOM 638 O O . TYR A 1 85 ? 2.175 -5.443 -2.437 1.00 96.12 85 TYR A O 1
ATOM 646 N N . VAL A 1 86 ? 2.653 -3.461 -1.475 1.00 96.19 86 VAL A N 1
ATOM 647 C CA . VAL A 1 86 ? 3.862 -3.182 -2.241 1.00 96.19 86 VAL A CA 1
ATOM 648 C C . VAL A 1 86 ? 5.040 -3.103 -1.293 1.00 96.19 86 VAL A C 1
ATOM 650 O O . VAL A 1 86 ? 4.966 -2.394 -0.288 1.00 96.19 86 VAL A O 1
ATOM 653 N N . THR A 1 87 ? 6.126 -3.788 -1.627 1.00 95.25 87 THR A N 1
ATOM 654 C CA . THR A 1 87 ? 7.434 -3.623 -0.987 1.00 95.25 87 THR A CA 1
ATOM 655 C C . THR A 1 87 ? 8.423 -3.022 -1.979 1.00 95.25 87 THR A C 1
ATOM 657 O O . THR A 1 87 ? 8.204 -3.082 -3.189 1.00 95.25 87 THR A O 1
ATOM 660 N N . ALA A 1 88 ? 9.505 -2.426 -1.483 1.00 93.19 88 ALA A N 1
ATOM 661 C CA . ALA A 1 88 ? 10.670 -2.104 -2.301 1.00 93.19 88 ALA A CA 1
ATOM 662 C C . ALA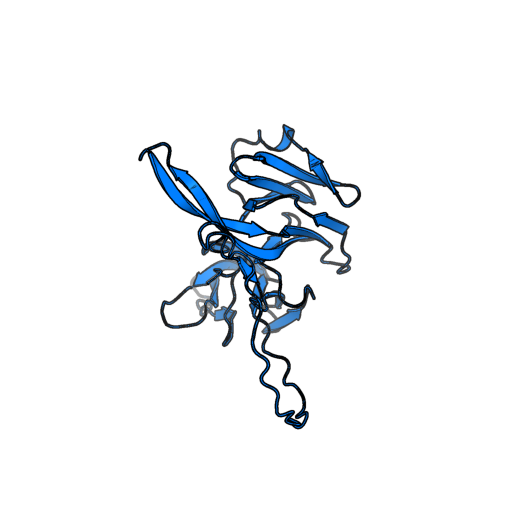 A 1 88 ? 11.948 -2.208 -1.468 1.00 93.19 88 ALA A C 1
ATOM 664 O O . ALA A 1 88 ? 11.913 -2.104 -0.241 1.00 93.19 88 ALA A O 1
ATOM 665 N N . GLU A 1 89 ? 13.080 -2.388 -2.137 1.00 90.50 89 GLU A N 1
ATOM 666 C CA . GLU A 1 89 ? 14.376 -2.523 -1.473 1.00 90.50 89 GLU A CA 1
ATOM 667 C C . GLU A 1 89 ? 15.064 -1.177 -1.276 1.00 90.50 89 GLU A C 1
ATOM 669 O O . GLU A 1 89 ? 15.735 -0.958 -0.266 1.00 90.50 89 GLU A O 1
ATOM 674 N N . LYS A 1 90 ? 14.952 -0.286 -2.268 1.00 90.81 90 LYS A N 1
ATOM 675 C CA . LYS A 1 90 ? 15.724 0.958 -2.307 1.00 90.81 90 LYS A CA 1
ATOM 676 C C . LYS A 1 90 ? 14.898 2.115 -2.847 1.00 90.81 90 LYS A C 1
ATOM 678 O O . LYS A 1 90 ? 14.102 1.949 -3.768 1.00 90.81 90 LYS A O 1
ATOM 683 N N . LEU A 1 91 ? 15.160 3.297 -2.311 1.00 90.62 91 LEU A N 1
ATOM 684 C CA . LEU A 1 91 ? 14.784 4.576 -2.885 1.00 90.62 91 LEU A CA 1
ATOM 685 C C . LEU A 1 91 ? 16.006 5.133 -3.603 1.00 90.62 91 LEU A C 1
ATOM 687 O O . LEU A 1 91 ? 17.068 5.271 -3.004 1.00 90.62 91 LEU A O 1
ATOM 691 N N . ILE A 1 92 ? 15.873 5.449 -4.881 1.00 89.94 92 ILE A N 1
ATOM 692 C CA . ILE A 1 92 ? 16.972 5.964 -5.690 1.00 89.94 92 ILE A CA 1
ATOM 693 C C . ILE A 1 92 ? 16.655 7.363 -6.203 1.00 89.94 92 ILE A C 1
ATOM 695 O O . ILE A 1 92 ? 15.509 7.695 -6.522 1.00 89.94 92 ILE A O 1
ATOM 699 N N . ARG A 1 93 ? 17.695 8.184 -6.330 1.00 86.94 93 ARG A N 1
ATOM 700 C CA . ARG A 1 93 ? 17.625 9.433 -7.087 1.00 86.94 93 ARG A CA 1
ATOM 701 C C . ARG A 1 93 ? 17.861 9.128 -8.559 1.00 86.94 93 ARG A C 1
ATOM 703 O O . ARG A 1 93 ? 18.889 8.578 -8.936 1.00 86.94 93 ARG A O 1
ATOM 710 N N . THR A 1 94 ? 16.899 9.504 -9.385 1.00 76.50 94 THR A N 1
ATOM 711 C CA . THR A 1 94 ? 16.972 9.419 -10.841 1.00 76.50 94 THR A CA 1
ATOM 712 C C . THR A 1 94 ? 17.070 10.815 -11.424 1.00 76.50 94 THR A C 1
ATOM 714 O O . THR A 1 94 ? 16.454 11.766 -10.935 1.00 76.50 94 THR A O 1
ATOM 717 N N . ARG A 1 95 ? 17.850 10.939 -12.490 1.00 71.31 95 ARG A N 1
ATOM 718 C CA . ARG A 1 95 ? 18.000 12.184 -13.225 1.00 71.31 95 ARG A CA 1
ATOM 719 C C . ARG A 1 95 ? 17.029 12.148 -14.403 1.00 71.31 95 ARG A C 1
ATOM 721 O O . ARG A 1 95 ? 17.239 11.416 -15.363 1.00 71.31 95 ARG A O 1
ATOM 728 N N . ALA A 1 96 ? 15.923 12.879 -14.309 1.00 63.78 96 ALA A N 1
ATOM 729 C CA . ALA A 1 96 ? 14.945 12.968 -15.389 1.00 63.78 96 ALA A CA 1
ATOM 730 C C . ALA A 1 96 ? 15.220 14.230 -16.220 1.00 63.78 96 ALA A C 1
ATOM 732 O O . ALA A 1 96 ? 15.458 15.284 -15.627 1.00 63.78 96 ALA A O 1
ATOM 733 N N . PRO A 1 97 ? 15.223 14.169 -17.561 1.00 59.38 97 PRO A N 1
ATOM 734 C CA . PRO A 1 97 ? 15.198 15.384 -18.366 1.00 59.38 97 PRO A CA 1
ATOM 735 C C . PRO A 1 97 ? 13.901 16.154 -18.075 1.00 59.38 97 PRO A C 1
ATOM 737 O O . PRO A 1 97 ? 12.808 15.587 -18.111 1.00 59.38 97 PRO A O 1
ATOM 740 N N . ASP A 1 98 ? 14.028 17.433 -17.740 1.00 59.78 98 ASP A N 1
ATOM 741 C CA . ASP A 1 98 ? 12.915 18.367 -17.616 1.00 59.78 98 ASP A CA 1
ATOM 742 C C . ASP A 1 98 ? 12.672 18.994 -18.992 1.00 59.78 98 ASP A C 1
ATOM 744 O O . ASP A 1 98 ? 13.393 19.900 -19.422 1.00 59.78 98 ASP A O 1
ATOM 748 N N . ALA A 1 99 ? 11.661 18.477 -19.697 1.00 58.75 99 ALA A N 1
ATOM 749 C CA . ALA A 1 99 ? 11.309 18.914 -21.046 1.00 58.75 99 ALA A CA 1
ATOM 750 C C . ALA A 1 99 ? 10.958 20.412 -21.121 1.00 58.75 99 ALA A C 1
ATOM 752 O O . ALA A 1 99 ? 11.094 21.011 -22.182 1.00 58.75 99 ALA A O 1
ATOM 753 N N . ALA A 1 100 ? 10.548 21.029 -20.007 1.00 62.78 100 ALA A N 1
ATOM 754 C CA . ALA A 1 100 ? 10.186 22.443 -19.965 1.00 62.78 100 ALA A CA 1
ATOM 755 C C . ALA A 1 100 ? 11.387 23.374 -19.737 1.00 62.78 100 ALA A C 1
ATOM 757 O O . ALA A 1 100 ? 11.272 24.577 -19.960 1.00 62.78 100 ALA A O 1
ATOM 758 N N . LYS A 1 101 ? 12.525 22.854 -19.253 1.00 59.84 101 LYS A N 1
ATOM 759 C CA . LYS A 1 101 ? 13.636 23.693 -18.773 1.00 59.84 101 LYS A CA 1
ATOM 760 C C . LYS A 1 101 ? 15.008 23.343 -19.339 1.00 59.84 101 LYS A C 1
ATOM 762 O O . LYS A 1 101 ? 15.980 23.919 -18.864 1.00 59.84 101 LYS A O 1
ATOM 767 N N . ALA A 1 102 ? 15.115 22.396 -20.278 1.00 61.34 102 ALA A N 1
ATOM 768 C CA . ALA A 1 102 ? 16.395 21.896 -20.811 1.00 61.34 102 ALA A CA 1
ATOM 769 C C . ALA A 1 102 ? 17.432 21.571 -19.708 1.00 61.34 102 ALA A C 1
ATOM 771 O O . ALA A 1 102 ? 18.642 21.658 -19.899 1.00 61.34 102 ALA A O 1
ATOM 772 N N . THR A 1 103 ? 16.942 21.211 -18.522 1.00 62.66 103 THR A N 1
ATOM 773 C CA . THR A 1 103 ? 17.730 20.879 -17.336 1.00 62.66 103 THR A CA 1
ATOM 774 C C . THR A 1 103 ? 17.316 19.503 -16.851 1.00 62.66 103 THR A C 1
ATOM 776 O O . THR A 1 103 ? 16.337 18.922 -17.312 1.00 62.66 103 THR A O 1
ATOM 779 N N . HIS A 1 104 ? 18.078 18.946 -15.920 1.00 62.50 104 HIS A N 1
ATOM 780 C CA . HIS A 1 104 ? 17.700 17.702 -15.280 1.00 62.50 104 HIS A CA 1
ATOM 781 C C . HIS A 1 104 ? 17.038 17.970 -13.936 1.00 62.50 104 HIS A C 1
ATOM 783 O O . HIS A 1 104 ? 17.614 18.646 -13.084 1.00 62.50 104 HIS A O 1
ATOM 789 N N . ARG A 1 105 ? 15.866 17.374 -13.721 1.00 67.69 105 ARG A N 1
ATOM 790 C CA . ARG A 1 105 ? 15.215 17.346 -12.416 1.00 67.69 105 ARG A CA 1
ATOM 791 C C . ARG A 1 105 ? 15.559 16.042 -11.707 1.00 67.69 105 ARG A C 1
ATOM 793 O O . ARG A 1 105 ? 15.429 14.957 -12.277 1.00 67.69 105 ARG A O 1
ATOM 800 N N . THR A 1 106 ? 15.963 16.146 -10.446 1.00 72.00 106 THR A N 1
ATOM 801 C CA . THR A 1 106 ? 16.067 14.983 -9.564 1.00 72.00 106 THR A CA 1
ATOM 802 C C . THR A 1 106 ? 14.661 14.480 -9.255 1.00 72.00 106 THR A C 1
ATOM 804 O O . THR A 1 106 ? 13.846 15.204 -8.683 1.00 72.00 106 THR A O 1
ATOM 807 N N . ALA A 1 107 ? 14.378 13.244 -9.646 1.00 81.25 107 ALA A N 1
ATOM 808 C CA . ALA A 1 107 ? 13.148 12.532 -9.334 1.00 81.25 107 ALA A CA 1
ATOM 809 C C . ALA A 1 107 ? 13.480 11.300 -8.492 1.00 81.25 107 ALA A C 1
ATOM 811 O O . ALA A 1 107 ? 14.534 10.692 -8.661 1.00 81.25 107 ALA A O 1
ATOM 812 N N . LEU A 1 108 ? 12.582 10.912 -7.594 1.00 89.38 108 LEU A N 1
ATOM 813 C CA . LEU A 1 108 ? 12.751 9.695 -6.810 1.00 89.38 108 LEU A CA 1
ATOM 814 C C . LEU A 1 108 ? 12.093 8.510 -7.515 1.00 89.38 108 LEU A C 1
ATOM 816 O O . LEU A 1 108 ? 11.007 8.652 -8.076 1.00 89.38 108 LEU A O 1
ATOM 820 N N . ALA A 1 109 ? 12.737 7.351 -7.451 1.00 91.88 109 ALA A N 1
ATOM 821 C CA . ALA A 1 109 ? 12.169 6.089 -7.900 1.00 91.88 109 ALA A CA 1
ATOM 822 C C . ALA A 1 109 ? 12.426 4.984 -6.872 1.00 91.88 109 ALA A C 1
ATOM 824 O O . ALA A 1 109 ? 13.357 5.059 -6.071 1.00 91.88 109 ALA A O 1
ATOM 825 N N . LEU A 1 110 ? 11.584 3.961 -6.893 1.00 94.25 110 LEU A N 1
ATOM 826 C CA . LEU A 1 110 ? 11.680 2.776 -6.055 1.00 94.25 110 LEU A CA 1
ATOM 827 C C . LEU A 1 110 ? 12.302 1.640 -6.867 1.00 94.25 110 LEU A C 1
ATOM 829 O O . LEU A 1 110 ? 11.880 1.381 -7.993 1.00 94.25 110 LEU A O 1
ATOM 833 N N . ARG A 1 111 ? 13.281 0.948 -6.293 1.00 93.75 111 ARG A N 1
ATOM 834 C CA . ARG A 1 111 ? 13.960 -0.198 -6.906 1.00 93.75 111 ARG A CA 1
ATOM 835 C C . ARG A 1 111 ? 13.685 -1.472 -6.117 1.00 93.75 111 ARG A C 1
ATOM 837 O O . ARG A 1 111 ? 13.570 -1.433 -4.890 1.00 93.75 111 ARG A O 1
ATOM 844 N N . GLY A 1 112 ? 13.607 -2.596 -6.830 1.00 93.94 112 GLY A N 1
ATOM 845 C CA . GLY A 1 112 ? 13.275 -3.896 -6.241 1.00 93.94 112 GLY A CA 1
ATOM 846 C C . GLY A 1 112 ? 11.817 -3.951 -5.789 1.00 93.94 112 GLY A C 1
ATOM 847 O O . GLY A 1 112 ? 11.510 -4.514 -4.742 1.00 93.94 112 GLY A O 1
ATOM 848 N N . VAL A 1 113 ? 10.923 -3.284 -6.528 1.00 96.31 113 VAL A N 1
ATOM 849 C CA . VAL A 1 113 ? 9.505 -3.233 -6.173 1.00 96.31 113 VAL A CA 1
ATOM 850 C C . VAL A 1 113 ? 8.888 -4.615 -6.351 1.00 96.31 113 VAL A C 1
ATOM 852 O O . VAL A 1 113 ? 9.047 -5.232 -7.399 1.00 96.31 113 VAL A O 1
ATOM 855 N N . THR A 1 114 ? 8.154 -5.088 -5.349 1.00 96.25 114 THR A N 1
ATOM 856 C CA . THR A 1 114 ? 7.349 -6.313 -5.438 1.00 96.25 114 THR A CA 1
ATOM 857 C C . THR A 1 114 ? 5.907 -5.992 -5.081 1.00 96.25 114 THR A C 1
ATOM 859 O O . THR A 1 114 ? 5.656 -5.287 -4.104 1.00 96.25 114 THR A O 1
ATOM 862 N N . VAL A 1 115 ? 4.959 -6.520 -5.855 1.00 96.56 115 VAL A N 1
ATOM 863 C CA . VAL A 1 115 ? 3.532 -6.511 -5.515 1.00 96.56 115 VAL A CA 1
ATOM 864 C C . VAL A 1 115 ? 3.117 -7.883 -4.997 1.00 96.56 115 VAL A C 1
ATOM 866 O O . VAL A 1 115 ? 3.510 -8.908 -5.553 1.00 96.56 115 VAL A O 1
ATOM 869 N N . ILE A 1 116 ? 2.342 -7.906 -3.919 1.00 96.00 116 ILE A N 1
ATOM 870 C CA . ILE A 1 116 ? 1.868 -9.131 -3.279 1.00 96.00 116 ILE A CA 1
ATOM 871 C C . ILE A 1 116 ? 0.360 -9.026 -3.077 1.00 96.00 116 ILE A C 1
ATOM 873 O O . ILE A 1 116 ? -0.118 -8.023 -2.552 1.00 96.00 116 ILE A O 1
ATOM 877 N N . GLU A 1 117 ? -0.383 -10.060 -3.464 1.00 95.19 117 GLU A N 1
ATOM 878 C CA . GLU A 1 117 ? -1.803 -10.229 -3.154 1.00 95.19 117 GLU A CA 1
ATOM 879 C C . GLU A 1 117 ? -1.992 -11.313 -2.091 1.00 95.19 117 GLU A C 1
ATOM 881 O O . GLU A 1 117 ? -1.406 -12.390 -2.180 1.00 95.19 117 GLU A O 1
ATOM 886 N N . MET A 1 118 ? -2.835 -11.047 -1.096 1.00 94.75 118 MET A N 1
ATOM 887 C CA . MET A 1 118 ? -3.109 -11.955 0.018 1.00 94.75 118 MET A CA 1
ATOM 888 C C . MET A 1 118 ? -4.611 -12.062 0.278 1.00 94.75 118 MET A C 1
ATOM 890 O O . MET A 1 118 ? -5.339 -11.064 0.266 1.00 94.75 118 MET A O 1
ATOM 894 N N . ASP A 1 119 ? -5.062 -13.277 0.572 1.00 93.25 119 ASP A N 1
ATOM 895 C CA . ASP A 1 119 ? -6.404 -13.544 1.073 1.00 93.25 119 ASP A CA 1
ATOM 896 C C . ASP A 1 119 ? -6.476 -13.267 2.582 1.00 93.25 119 ASP A C 1
ATOM 898 O O . ASP A 1 119 ? -5.734 -13.840 3.374 1.00 93.25 119 ASP A O 1
ATOM 902 N N . LEU A 1 120 ? -7.382 -12.390 3.014 1.00 90.56 120 LEU A N 1
ATOM 903 C CA . LEU A 1 120 ? -7.497 -11.991 4.421 1.00 90.56 120 LEU A CA 1
ATOM 904 C C . LEU A 1 120 ? -8.168 -13.040 5.314 1.00 90.56 120 LEU A C 1
ATOM 906 O O . LEU A 1 120 ? -8.080 -12.928 6.539 1.00 90.56 120 LEU A O 1
ATOM 910 N N . SER A 1 121 ? -8.883 -14.009 4.739 1.00 88.75 121 SER A N 1
ATOM 911 C CA . SER A 1 121 ? -9.553 -15.055 5.516 1.00 88.75 121 SER A CA 1
ATOM 912 C C . SER A 1 121 ? -8.578 -16.153 5.933 1.00 88.75 121 SER A C 1
ATOM 914 O O . SER A 1 121 ? -8.646 -16.637 7.061 1.00 88.75 121 SER A O 1
ATOM 916 N N . THR A 1 122 ? -7.626 -16.468 5.056 1.00 90.75 122 THR A N 1
ATOM 917 C CA . THR A 1 122 ? -6.627 -17.528 5.253 1.00 90.75 122 THR A CA 1
ATOM 918 C C . THR A 1 122 ? -5.228 -16.997 5.562 1.00 90.75 122 THR A C 1
ATOM 920 O O . THR A 1 122 ? -4.407 -17.742 6.085 1.00 90.75 122 THR A O 1
ATOM 923 N N . LEU A 1 123 ? -4.961 -15.716 5.283 1.00 89.62 123 LEU A N 1
ATOM 924 C CA . LEU A 1 123 ? -3.628 -15.094 5.299 1.00 89.62 123 LEU A CA 1
ATOM 925 C C . LEU A 1 123 ? -2.636 -15.734 4.317 1.00 89.62 123 LEU A C 1
ATOM 927 O O . LEU A 1 123 ? -1.425 -15.608 4.481 1.00 89.62 123 LEU A O 1
ATOM 931 N N . VAL A 1 124 ? -3.147 -16.408 3.286 1.00 91.62 124 VAL A N 1
ATOM 932 C CA . VAL A 1 124 ? -2.334 -17.016 2.231 1.00 91.62 124 VAL A CA 1
ATOM 933 C C . VAL A 1 124 ? -2.036 -15.988 1.145 1.00 91.62 124 VAL A C 1
ATOM 935 O O . VAL A 1 124 ? -2.927 -15.264 0.689 1.00 91.62 124 VAL A O 1
ATOM 938 N N . THR A 1 125 ? -0.780 -15.952 0.704 1.00 93.12 125 THR A N 1
ATOM 939 C CA . THR A 1 125 ? -0.362 -15.207 -0.486 1.00 93.12 125 THR A CA 1
ATOM 940 C C . THR A 1 125 ? -0.943 -15.866 -1.731 1.00 93.12 125 THR A C 1
ATOM 942 O O . THR A 1 125 ? -0.652 -17.020 -2.029 1.00 93.12 125 THR A O 1
ATOM 945 N N . LEU A 1 126 ? -1.762 -15.116 -2.460 1.00 92.69 126 LEU A N 1
ATOM 946 C CA . LEU A 1 126 ? -2.389 -15.536 -3.712 1.00 92.69 126 LEU A CA 1
ATOM 947 C C . LEU A 1 126 ? -1.468 -15.324 -4.914 1.00 92.69 126 LEU A C 1
ATOM 949 O O . LEU A 1 126 ? -1.587 -16.020 -5.916 1.00 92.69 126 LEU A O 1
ATOM 953 N N . GLY A 1 127 ? -0.557 -14.357 -4.818 1.00 93.56 127 GLY A N 1
ATOM 954 C CA . GLY A 1 127 ? 0.423 -14.085 -5.855 1.00 93.56 127 GLY A CA 1
ATOM 955 C C . GLY A 1 127 ? 1.442 -13.045 -5.413 1.00 93.56 127 GLY A C 1
ATOM 956 O O . GLY A 1 127 ? 1.157 -12.193 -4.571 1.00 93.56 127 GLY A O 1
ATOM 957 N N . ARG A 1 128 ? 2.646 -13.132 -5.976 1.00 95.00 128 ARG A N 1
ATOM 958 C CA . ARG A 1 128 ? 3.774 -12.246 -5.691 1.00 95.00 128 ARG A CA 1
ATOM 959 C C . ARG A 1 128 ? 4.532 -12.017 -6.983 1.00 95.00 128 ARG A C 1
ATOM 961 O O . ARG A 1 128 ? 5.081 -12.974 -7.501 1.00 95.00 128 ARG A O 1
ATOM 968 N N . ALA A 1 129 ? 4.608 -10.777 -7.447 1.00 96.06 129 ALA A N 1
ATOM 969 C CA . ALA A 1 129 ? 5.284 -10.455 -8.695 1.00 96.06 129 ALA A CA 1
ATOM 970 C C . ALA A 1 129 ? 6.287 -9.312 -8.506 1.00 96.06 129 ALA A C 1
ATOM 972 O O . ALA A 1 129 ? 5.956 -8.247 -7.975 1.00 96.06 129 ALA A O 1
ATOM 973 N N . ALA A 1 130 ? 7.523 -9.541 -8.948 1.00 95.38 130 ALA A N 1
ATOM 974 C CA . ALA A 1 130 ? 8.553 -8.514 -8.986 1.00 95.38 130 ALA A CA 1
ATOM 975 C C . ALA A 1 130 ? 8.307 -7.560 -10.162 1.00 95.38 130 ALA A C 1
ATOM 977 O O . ALA A 1 130 ? 7.969 -7.973 -11.272 1.00 95.38 130 ALA A O 1
ATOM 978 N N . VAL A 1 131 ? 8.501 -6.267 -9.928 1.00 95.25 131 VAL A N 1
ATOM 979 C CA . VAL A 1 131 ? 8.487 -5.250 -10.973 1.00 95.25 131 VAL A CA 1
ATOM 980 C C . VAL A 1 131 ? 9.911 -5.070 -11.472 1.00 95.25 131 VAL A C 1
ATOM 982 O O . VAL A 1 131 ? 10.789 -4.633 -10.731 1.00 95.25 131 VAL A O 1
ATOM 985 N N . LEU A 1 132 ? 10.135 -5.380 -12.745 1.00 91.50 132 LEU A N 1
ATOM 986 C CA . LEU A 1 132 ? 11.414 -5.099 -13.387 1.00 91.50 132 LEU A CA 1
ATOM 987 C C . LEU A 1 132 ? 11.611 -3.586 -13.547 1.00 91.50 132 LEU A C 1
ATOM 989 O O . LEU A 1 132 ? 10.681 -2.877 -13.943 1.00 91.50 132 LEU A O 1
ATOM 993 N N . GLY A 1 133 ? 12.832 -3.124 -13.278 1.00 91.50 133 GLY A N 1
ATOM 994 C CA . GLY A 1 133 ? 13.230 -1.724 -13.412 1.00 91.50 133 GLY A CA 1
ATOM 995 C C . GLY A 1 133 ? 12.894 -0.844 -12.206 1.00 91.50 133 GLY A C 1
ATOM 996 O O . GLY A 1 133 ? 12.448 -1.308 -11.156 1.00 91.50 133 GLY A O 1
ATOM 997 N N . ASP A 1 134 ? 13.145 0.452 -12.374 1.00 93.06 134 ASP A N 1
ATOM 998 C CA . ASP A 1 134 ? 12.892 1.466 -11.354 1.00 93.06 134 ASP A CA 1
ATOM 999 C C . ASP A 1 134 ? 11.487 2.048 -11.530 1.00 93.06 134 ASP A C 1
ATOM 1001 O O . ASP A 1 134 ? 11.089 2.427 -12.631 1.00 93.06 134 ASP A O 1
ATOM 1005 N N . VAL A 1 135 ? 10.733 2.143 -10.439 1.00 95.19 135 VAL A N 1
ATOM 1006 C CA . VAL A 1 135 ? 9.330 2.565 -10.439 1.00 95.19 135 VAL A CA 1
ATOM 1007 C C . VAL A 1 135 ? 9.218 3.985 -9.901 1.00 95.19 135 VAL A C 1
ATOM 1009 O O . VAL A 1 135 ? 9.505 4.244 -8.734 1.00 95.19 135 VAL A O 1
ATOM 1012 N N . ARG A 1 136 ? 8.774 4.922 -10.738 1.00 93.06 136 ARG A N 1
ATOM 1013 C CA . ARG A 1 136 ? 8.508 6.313 -10.334 1.00 93.06 136 ARG A CA 1
ATOM 1014 C C . ARG A 1 136 ? 7.190 6.441 -9.589 1.00 93.06 136 ARG A C 1
ATOM 1016 O O . ARG A 1 136 ? 7.109 7.146 -8.582 1.00 93.06 136 ARG A O 1
ATOM 1023 N N . SER A 1 137 ? 6.167 5.756 -10.091 1.00 95.00 137 SER A N 1
ATOM 1024 C CA . SER A 1 137 ? 4.873 5.664 -9.429 1.00 95.00 137 SER A CA 1
ATOM 1025 C C . SER A 1 137 ? 4.203 4.318 -9.678 1.00 95.00 137 SER A C 1
ATOM 1027 O O . SER A 1 137 ? 4.394 3.688 -10.722 1.00 95.00 137 SER A O 1
ATOM 1029 N N . LEU A 1 138 ? 3.433 3.876 -8.687 1.00 97.12 138 LEU A N 1
ATOM 1030 C CA . LEU A 1 138 ? 2.601 2.686 -8.756 1.00 97.12 138 LEU A CA 1
ATOM 1031 C C . LEU A 1 138 ? 1.222 3.023 -8.204 1.00 97.12 138 LEU A C 1
ATOM 1033 O O . LEU A 1 138 ? 1.070 3.345 -7.026 1.00 97.12 138 LEU A O 1
ATOM 1037 N N . ASP A 1 139 ? 0.221 2.920 -9.064 1.00 95.44 139 ASP A N 1
ATOM 1038 C CA . ASP A 1 139 ? -1.176 3.077 -8.690 1.00 95.44 139 ASP A CA 1
ATOM 1039 C C . ASP A 1 139 ? -1.851 1.717 -8.523 1.00 95.44 139 ASP A C 1
ATOM 1041 O O . ASP A 1 139 ? -1.572 0.786 -9.280 1.00 95.44 139 ASP A O 1
ATOM 1045 N N . MET A 1 140 ? -2.775 1.622 -7.568 1.00 94.69 140 MET A N 1
ATOM 1046 C CA . MET A 1 140 ? -3.517 0.402 -7.250 1.00 94.69 140 MET A CA 1
ATOM 1047 C C . MET A 1 140 ? -5.026 0.641 -7.360 1.00 94.69 140 MET A C 1
ATOM 1049 O O . MET A 1 140 ? -5.576 1.527 -6.698 1.00 94.69 140 MET A O 1
ATOM 1053 N N . TRP A 1 141 ? -5.716 -0.206 -8.123 1.00 92.19 141 TRP A N 1
ATOM 1054 C CA . TRP A 1 141 ? -7.180 -0.268 -8.183 1.00 92.19 141 TRP A CA 1
ATOM 1055 C C . TRP A 1 141 ? -7.672 -1.606 -7.660 1.00 92.19 141 TRP A C 1
ATOM 1057 O O . TRP A 1 141 ? -7.020 -2.628 -7.851 1.00 92.19 141 TRP A O 1
ATOM 1067 N N . SER A 1 142 ? -8.862 -1.609 -7.062 1.00 89.88 142 SER A N 1
ATOM 1068 C CA . SER A 1 142 ? -9.619 -2.844 -6.880 1.00 89.88 142 SER A CA 1
ATOM 1069 C C . SER A 1 142 ? -10.486 -3.076 -8.109 1.00 89.88 142 SER A C 1
ATOM 1071 O O . SER A 1 142 ? -11.207 -2.173 -8.535 1.00 89.88 142 SER A O 1
ATOM 1073 N N . VAL A 1 143 ? -10.413 -4.285 -8.661 1.00 86.38 143 VAL A N 1
ATOM 1074 C CA . VAL A 1 143 ? -11.154 -4.676 -9.861 1.00 86.38 143 VAL A CA 1
ATOM 1075 C C . VAL A 1 143 ? -11.694 -6.085 -9.666 1.00 86.38 143 VAL A C 1
ATOM 1077 O O . VAL A 1 143 ? -10.933 -7.036 -9.485 1.00 86.38 143 VAL A O 1
ATOM 1080 N N . GLY A 1 144 ? -13.022 -6.221 -9.678 1.00 84.94 144 GLY A N 1
ATOM 1081 C CA . GLY A 1 144 ? -13.675 -7.471 -9.293 1.00 84.94 144 GLY A CA 1
ATOM 1082 C C . GLY A 1 144 ? -13.242 -7.891 -7.885 1.00 84.94 144 GLY A C 1
ATOM 1083 O O . GLY A 1 144 ? -13.296 -7.093 -6.949 1.00 84.94 144 GLY A O 1
ATOM 1084 N N . SER A 1 145 ? -12.770 -9.130 -7.745 1.00 84.06 145 SER A N 1
ATOM 1085 C CA . SER A 1 145 ? -12.212 -9.647 -6.489 1.00 84.06 145 SER A CA 1
ATOM 1086 C C . SER A 1 145 ? -10.720 -9.347 -6.295 1.00 84.06 145 SER A C 1
ATOM 1088 O O . SER A 1 145 ? -10.195 -9.646 -5.230 1.00 84.06 145 SER A O 1
ATOM 1090 N N . GLY A 1 146 ? -10.018 -8.826 -7.306 1.00 89.56 146 GLY A N 1
ATOM 1091 C CA . GLY A 1 146 ? -8.561 -8.651 -7.306 1.00 89.56 146 GLY A CA 1
ATOM 1092 C C . GLY A 1 146 ? -8.131 -7.197 -7.482 1.00 89.56 146 GLY A C 1
ATOM 1093 O O . GLY A 1 146 ? -8.862 -6.261 -7.126 1.00 89.56 146 GLY A O 1
ATOM 1094 N N . PHE A 1 147 ? -6.932 -7.021 -8.038 1.00 93.31 147 PHE A N 1
ATOM 1095 C CA . PHE A 1 147 ? -6.313 -5.715 -8.219 1.00 93.31 147 PHE A CA 1
ATOM 1096 C C . PHE A 1 147 ? -5.751 -5.518 -9.626 1.00 93.31 147 PHE A C 1
ATOM 1098 O O . PHE A 1 147 ? -5.432 -6.465 -10.343 1.00 93.31 147 PHE A O 1
ATOM 1105 N N . ALA A 1 148 ? -5.633 -4.250 -10.007 1.00 93.50 148 ALA A N 1
ATOM 1106 C CA . ALA A 1 148 ? -4.865 -3.824 -11.165 1.00 93.50 148 ALA A CA 1
ATOM 1107 C C . ALA A 1 148 ? -3.846 -2.766 -10.738 1.00 93.50 148 ALA A C 1
ATOM 1109 O O . ALA A 1 148 ? -4.106 -1.971 -9.828 1.00 93.50 148 ALA A O 1
ATOM 1110 N N . PHE A 1 149 ? -2.705 -2.758 -11.419 1.00 94.56 149 PHE A N 1
ATOM 1111 C CA . PHE A 1 149 ? -1.553 -1.923 -11.110 1.00 94.56 149 PHE A CA 1
ATOM 1112 C C . PHE A 1 149 ? -1.150 -1.123 -12.340 1.00 94.56 149 PHE A C 1
ATOM 1114 O O . PHE A 1 149 ? -0.851 -1.709 -13.378 1.00 94.56 149 PHE A O 1
ATOM 1121 N N . ARG A 1 150 ? -1.097 0.205 -12.230 1.00 94.38 150 ARG A N 1
ATOM 1122 C CA . ARG A 1 150 ? -0.461 1.054 -13.247 1.00 94.38 150 ARG A CA 1
ATOM 1123 C C . ARG A 1 150 ? 0.927 1.390 -12.748 1.00 94.38 150 ARG A C 1
ATOM 1125 O O . ARG A 1 150 ? 1.067 1.961 -11.672 1.00 94.38 150 ARG A O 1
ATOM 1132 N N . ILE A 1 151 ? 1.933 1.010 -13.521 1.00 95.31 151 ILE A N 1
ATOM 1133 C CA . ILE A 1 151 ? 3.337 1.119 -13.137 1.00 95.31 151 ILE A CA 1
ATOM 1134 C C . ILE A 1 151 ? 4.014 2.058 -14.124 1.00 95.31 151 ILE A C 1
ATOM 1136 O O . ILE A 1 151 ? 4.077 1.756 -15.316 1.00 95.31 151 ILE A O 1
ATOM 1140 N N . ASP A 1 152 ? 4.512 3.181 -13.616 1.00 94.25 152 ASP A N 1
ATOM 1141 C CA . ASP A 1 152 ? 5.330 4.136 -14.358 1.00 94.25 152 ASP A CA 1
ATOM 1142 C C . ASP A 1 152 ? 6.809 3.880 -14.070 1.00 94.25 152 ASP A C 1
ATOM 1144 O O . ASP A 1 152 ? 7.280 4.074 -12.944 1.00 94.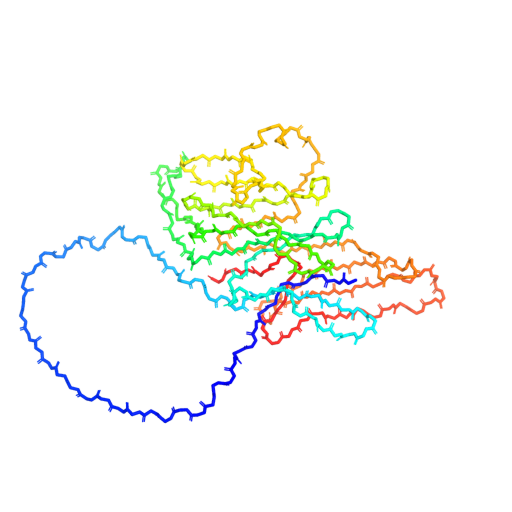25 152 ASP A O 1
ATOM 1148 N N . ARG A 1 153 ? 7.543 3.459 -15.102 1.00 92.06 153 ARG A N 1
ATOM 1149 C CA . ARG A 1 153 ? 8.991 3.217 -15.052 1.00 92.06 153 ARG A CA 1
ATOM 1150 C C . ARG A 1 153 ? 9.796 4.343 -15.712 1.00 92.06 153 ARG A C 1
ATOM 1152 O O . ARG A 1 153 ? 10.959 4.175 -16.080 1.00 92.06 153 ARG A O 1
ATOM 1159 N N . GLY A 1 154 ? 9.177 5.507 -15.907 1.00 86.69 154 GLY A N 1
ATOM 1160 C CA . GLY A 1 154 ? 9.774 6.659 -16.565 1.00 86.69 154 GLY A CA 1
ATOM 1161 C C . GLY A 1 154 ? 10.126 6.357 -18.027 1.00 86.69 154 GLY A C 1
ATOM 1162 O O . GLY A 1 154 ? 9.227 6.036 -18.800 1.00 86.69 154 GLY A O 1
ATOM 1163 N N . PRO A 1 155 ? 11.408 6.446 -18.438 1.00 82.00 155 PRO A N 1
ATOM 1164 C CA . PRO A 1 155 ? 11.815 6.196 -19.826 1.00 82.00 155 PRO A CA 1
ATOM 1165 C C . PRO A 1 155 ? 11.444 4.806 -20.357 1.00 82.00 155 PRO A C 1
ATOM 1167 O O . PRO A 1 155 ? 11.281 4.636 -21.558 1.00 82.00 155 PRO A O 1
ATOM 1170 N N . GLN A 1 156 ? 11.293 3.819 -19.470 1.00 84.88 156 GLN A N 1
ATOM 1171 C CA . GLN A 1 156 ? 10.893 2.453 -19.829 1.00 84.88 156 GLN A CA 1
ATOM 1172 C C . GLN A 1 156 ? 9.376 2.319 -20.072 1.00 84.88 156 GLN A C 1
ATOM 1174 O O . GLN A 1 156 ? 8.889 1.231 -20.370 1.00 84.88 156 GLN A O 1
ATOM 1179 N N . GLY A 1 157 ? 8.626 3.416 -19.943 1.00 87.88 157 GLY A N 1
ATOM 1180 C CA . GLY A 1 157 ? 7.205 3.492 -20.243 1.00 87.88 157 GLY A CA 1
ATOM 1181 C C . GLY A 1 157 ? 6.289 3.195 -19.058 1.00 87.88 157 GLY A C 1
ATOM 1182 O O . GLY A 1 157 ? 6.713 2.938 -17.927 1.00 87.88 157 GLY A O 1
ATOM 1183 N N . ILE A 1 158 ? 4.992 3.252 -19.355 1.00 90.88 158 ILE A N 1
ATOM 1184 C CA . ILE A 1 158 ? 3.896 3.026 -18.414 1.00 90.88 158 ILE A CA 1
ATOM 1185 C C . ILE A 1 158 ? 3.094 1.822 -18.900 1.00 90.88 158 ILE A C 1
ATOM 1187 O O . ILE A 1 158 ? 2.786 1.718 -20.085 1.00 90.88 158 ILE A O 1
ATOM 1191 N N . GLY A 1 159 ? 2.724 0.929 -17.984 1.00 90.88 159 GLY A N 1
ATOM 1192 C CA . GLY A 1 159 ? 1.863 -0.211 -18.294 1.00 90.88 159 GLY A CA 1
ATOM 1193 C C . GLY A 1 159 ? 0.830 -0.474 -17.207 1.00 90.88 159 GLY A C 1
ATOM 1194 O O . GLY A 1 159 ? 1.006 -0.059 -16.060 1.00 90.88 159 GLY A O 1
ATOM 1195 N N . VAL A 1 160 ? -0.242 -1.174 -17.580 1.00 92.69 160 VAL A N 1
ATOM 1196 C CA . VAL A 1 160 ? -1.273 -1.666 -16.657 1.00 92.69 160 VAL A CA 1
ATOM 1197 C C . VAL A 1 160 ? -1.165 -3.180 -16.566 1.00 92.69 160 VAL A C 1
ATOM 1199 O O . VAL A 1 160 ? -1.098 -3.857 -17.592 1.00 92.69 160 VAL A O 1
ATOM 1202 N N . PHE A 1 161 ? -1.153 -3.700 -15.344 1.00 94.00 161 PHE A N 1
ATOM 1203 C CA . PHE A 1 161 ? -0.885 -5.100 -15.043 1.00 94.00 161 PHE A CA 1
ATOM 1204 C C . PHE A 1 161 ? -1.866 -5.643 -14.002 1.00 94.00 161 PHE A C 1
ATOM 1206 O O . PHE A 1 161 ? -2.446 -4.885 -13.226 1.00 94.00 161 PHE A O 1
ATOM 1213 N N . ALA A 1 162 ? -2.011 -6.961 -13.952 1.00 93.94 162 ALA A N 1
ATOM 1214 C CA . ALA A 1 162 ? -2.550 -7.685 -12.802 1.00 93.94 162 ALA A CA 1
ATOM 1215 C C . ALA A 1 162 ? -1.611 -8.849 -12.472 1.00 93.94 162 ALA A C 1
ATOM 1217 O O . ALA A 1 162 ? -0.828 -9.260 -13.332 1.00 93.94 162 ALA A O 1
ATOM 1218 N N . ILE A 1 163 ? -1.679 -9.378 -11.249 1.00 93.19 163 ILE A N 1
ATOM 1219 C CA . ILE A 1 163 ? -0.951 -10.608 -10.933 1.00 93.19 163 ILE A CA 1
ATOM 1220 C C . ILE A 1 163 ? -1.709 -11.793 -11.542 1.00 93.19 163 ILE A C 1
ATOM 1222 O O . ILE A 1 163 ? -2.899 -11.974 -11.286 1.00 93.19 163 ILE A O 1
ATOM 1226 N N . GLY A 1 164 ? -1.015 -12.599 -12.338 1.00 89.75 164 GLY A N 1
ATOM 1227 C CA . GLY A 1 164 ? -1.506 -13.856 -12.894 1.00 89.75 164 GLY A CA 1
ATOM 1228 C C . GLY A 1 164 ? -0.362 -14.858 -12.947 1.00 89.75 164 GLY A C 1
ATOM 1229 O O . GLY A 1 164 ? 0.743 -14.494 -13.332 1.00 89.75 164 GLY A O 1
ATOM 1230 N N . GLU A 1 165 ? -0.603 -16.091 -12.494 1.00 85.62 165 GLU A N 1
ATOM 1231 C CA . GLU A 1 165 ? 0.409 -17.168 -12.483 1.00 85.62 165 GLU A CA 1
ATOM 1232 C C . GLU A 1 165 ? 1.709 -16.799 -11.737 1.00 85.62 165 GLU A C 1
ATOM 1234 O O . GLU A 1 165 ? 2.782 -17.308 -12.029 1.00 85.62 165 GLU A O 1
ATOM 1239 N N . GLY A 1 166 ? 1.615 -15.906 -10.744 1.00 83.31 166 GLY A N 1
ATOM 1240 C CA . GLY A 1 166 ? 2.773 -15.431 -9.982 1.00 83.31 166 GLY A CA 1
ATOM 1241 C C . GLY A 1 166 ? 3.571 -14.311 -10.659 1.00 83.31 166 GLY A C 1
ATOM 1242 O O . GLY A 1 166 ? 4.551 -13.849 -10.090 1.00 83.31 166 GLY A O 1
ATOM 1243 N N . GLU A 1 167 ? 3.142 -13.806 -11.814 1.00 89.69 167 GLU A N 1
ATOM 1244 C CA . GLU A 1 167 ? 3.830 -12.731 -12.530 1.00 89.69 167 GLU A CA 1
ATOM 1245 C C . GLU A 1 167 ? 2.915 -11.541 -12.832 1.00 89.69 167 GLU A C 1
ATOM 1247 O O . GLU A 1 167 ? 1.691 -11.605 -12.704 1.00 89.69 167 GLU A O 1
ATOM 1252 N N . LEU A 1 168 ? 3.521 -10.416 -13.227 1.00 93.12 168 LEU A N 1
ATOM 1253 C CA . LEU A 1 168 ? 2.782 -9.265 -13.732 1.00 93.12 168 LEU A CA 1
ATOM 1254 C C . LEU A 1 168 ? 2.387 -9.498 -15.185 1.00 93.12 168 LEU A C 1
ATOM 1256 O O . LEU A 1 168 ? 3.191 -9.320 -16.099 1.00 93.12 168 LEU A O 1
ATOM 1260 N N . GLN A 1 169 ? 1.116 -9.805 -15.401 1.00 92.81 169 GLN A N 1
ATOM 1261 C CA . GLN A 1 169 ? 0.567 -9.967 -16.737 1.00 92.81 169 GLN A CA 1
ATOM 1262 C C . GLN A 1 169 ? -0.002 -8.634 -17.240 1.00 92.81 169 GLN A C 1
ATOM 1264 O O . GLN A 1 169 ? -0.763 -7.982 -16.512 1.00 92.81 169 GLN A O 1
ATOM 1269 N N . PRO A 1 170 ? 0.334 -8.194 -18.468 1.00 91.69 170 PRO A N 1
ATOM 1270 C CA . PRO A 1 170 ? -0.248 -6.998 -19.063 1.00 91.69 170 PRO A CA 1
ATOM 1271 C C . PRO A 1 170 ? -1.773 -7.090 -19.154 1.00 91.69 170 PRO A C 1
ATOM 1273 O O . PRO A 1 170 ? -2.343 -8.087 -19.595 1.00 91.69 170 PRO A O 1
ATOM 1276 N N . ARG A 1 171 ? -2.454 -6.015 -18.762 1.00 84.50 171 ARG A N 1
ATOM 1277 C CA . ARG A 1 171 ? -3.915 -5.892 -18.810 1.00 84.50 171 ARG A CA 1
ATOM 1278 C C . ARG A 1 171 ? -4.314 -4.537 -19.403 1.00 84.50 171 ARG A C 1
ATOM 1280 O O . ARG A 1 171 ? -4.891 -3.705 -18.705 1.00 84.50 171 ARG A O 1
ATOM 1287 N N . PRO A 1 172 ? -4.031 -4.281 -20.690 1.00 68.19 172 PRO A N 1
ATOM 1288 C CA . PRO A 1 172 ? -4.273 -2.973 -21.304 1.00 68.19 172 PRO A CA 1
ATOM 1289 C C . PRO A 1 172 ? -5.760 -2.574 -21.310 1.00 68.19 172 PRO A C 1
ATOM 1291 O O . PRO A 1 172 ? -6.070 -1.398 -21.156 1.00 68.19 172 PRO A O 1
ATOM 1294 N N . GLY A 1 173 ? -6.689 -3.538 -21.376 1.00 65.25 173 GLY A N 1
ATOM 1295 C CA . GLY A 1 173 ? -8.141 -3.284 -21.356 1.00 65.25 173 GLY A CA 1
ATOM 1296 C C . GLY A 1 173 ? -8.700 -2.756 -20.026 1.00 65.25 173 GLY A C 1
ATOM 1297 O O . GLY A 1 173 ? -9.844 -2.320 -19.967 1.00 65.25 173 GLY A O 1
ATOM 1298 N N . LEU A 1 174 ? -7.895 -2.760 -18.960 1.00 63.47 174 LEU A N 1
ATOM 1299 C CA . LEU A 1 174 ? -8.236 -2.145 -17.675 1.00 63.47 174 LEU A CA 1
ATOM 1300 C C . LEU A 1 174 ? -7.993 -0.626 -17.653 1.00 63.47 174 LEU A C 1
ATOM 1302 O O . LEU A 1 174 ? -8.542 0.063 -16.796 1.00 63.47 174 LEU A O 1
ATOM 1306 N N . ALA A 1 175 ? -7.217 -0.096 -18.607 1.00 51.84 175 ALA A N 1
ATOM 1307 C CA . ALA A 1 175 ? -6.896 1.328 -18.720 1.00 51.84 175 ALA A CA 1
ATOM 1308 C C . ALA A 1 175 ? -8.076 2.200 -19.202 1.00 51.84 175 ALA A C 1
ATOM 1310 O O . ALA A 1 175 ? -7.981 3.425 -19.164 1.00 51.84 175 ALA A O 1
ATOM 1311 N N . SER A 1 176 ? -9.181 1.591 -19.647 1.00 51.88 176 SER A N 1
ATOM 1312 C CA . SER A 1 176 ? -10.299 2.281 -20.309 1.00 51.88 176 SER A CA 1
ATOM 1313 C C . SER A 1 176 ? -11.528 2.522 -19.424 1.00 51.88 176 SER A C 1
ATOM 1315 O O . SER A 1 176 ? -12.551 2.961 -19.939 1.00 51.88 176 SER A O 1
ATOM 1317 N N . ALA A 1 177 ? -11.468 2.267 -18.112 1.00 50.03 177 ALA A N 1
ATOM 1318 C CA . ALA A 1 177 ? -12.562 2.623 -17.204 1.00 50.03 177 ALA A CA 1
ATOM 1319 C C . ALA A 1 177 ? -12.507 4.138 -16.870 1.00 50.03 177 ALA A C 1
ATOM 1321 O O . ALA A 1 177 ? -11.643 4.544 -16.089 1.00 50.03 177 ALA A O 1
ATOM 1322 N N . PRO A 1 178 ? -13.400 4.999 -17.408 1.00 44.78 178 PRO A N 1
ATOM 1323 C CA . PRO A 1 178 ? -13.219 6.461 -17.425 1.00 44.78 178 PRO A CA 1
ATOM 1324 C C . PRO A 1 178 ? -13.494 7.171 -16.087 1.00 44.78 178 PRO A C 1
ATOM 1326 O O . PRO A 1 178 ? -13.443 8.396 -16.012 1.00 44.78 178 PRO A O 1
ATOM 1329 N N . SER A 1 179 ? -13.808 6.434 -15.018 1.00 54.84 179 SER A N 1
ATOM 1330 C CA . SER A 1 179 ? -14.266 7.013 -13.753 1.00 54.84 179 SER A CA 1
ATOM 1331 C C . SER A 1 179 ? -13.799 6.214 -12.534 1.00 54.84 179 SER A C 1
ATOM 1333 O O . SER A 1 179 ? -14.614 5.629 -11.825 1.00 54.84 179 SER A O 1
ATOM 1335 N N . ASN A 1 180 ? -12.496 6.153 -12.252 1.00 58.97 180 ASN A N 1
ATOM 1336 C CA . ASN A 1 180 ? -12.074 5.833 -10.885 1.00 58.97 180 ASN A CA 1
ATOM 1337 C C . ASN A 1 180 ? -10.630 6.246 -10.607 1.00 58.97 180 ASN A C 1
ATOM 1339 O O . ASN A 1 180 ? -9.684 5.711 -11.186 1.00 58.97 180 ASN A O 1
ATOM 1343 N N . ARG A 1 181 ? -10.462 7.183 -9.672 1.00 79.31 181 ARG A N 1
ATOM 1344 C CA . ARG A 1 181 ? -9.153 7.482 -9.083 1.00 79.31 181 ARG A CA 1
ATOM 1345 C C . ARG A 1 181 ? -8.583 6.198 -8.459 1.00 79.31 181 ARG A C 1
ATOM 1347 O O . ARG A 1 181 ? -9.366 5.404 -7.929 1.00 79.31 181 ARG A O 1
ATOM 1354 N N . PRO A 1 182 ? -7.260 5.976 -8.511 1.00 89.19 182 PRO A N 1
ATOM 1355 C CA . PRO A 1 182 ? -6.659 4.846 -7.816 1.00 89.19 182 PRO A CA 1
ATOM 1356 C C . PRO A 1 182 ? -6.977 4.903 -6.319 1.00 89.19 182 PRO A C 1
ATOM 1358 O O . PRO A 1 182 ? -7.133 5.981 -5.741 1.00 89.19 182 PRO A O 1
ATOM 1361 N N . ILE A 1 183 ? -7.074 3.732 -5.687 1.00 90.62 183 ILE A N 1
ATOM 1362 C CA . ILE A 1 183 ? -7.259 3.629 -4.232 1.00 90.62 183 ILE A CA 1
ATOM 1363 C C . ILE A 1 183 ? -5.989 4.114 -3.531 1.00 90.62 183 ILE A C 1
ATOM 1365 O O . ILE A 1 183 ? -6.061 4.770 -2.493 1.00 90.62 183 ILE A O 1
ATOM 1369 N N . VAL A 1 184 ? -4.835 3.779 -4.110 1.00 94.25 184 VAL A N 1
ATOM 1370 C CA . VAL A 1 184 ? -3.511 4.117 -3.596 1.00 94.25 184 VAL A CA 1
ATOM 1371 C C . VAL A 1 184 ? -2.618 4.532 -4.753 1.00 94.25 184 VAL A C 1
ATOM 1373 O O . VAL A 1 184 ? -2.575 3.839 -5.765 1.00 94.25 184 VAL A O 1
ATOM 1376 N N . THR A 1 185 ? -1.877 5.619 -4.559 1.00 95.12 185 THR A N 1
ATOM 1377 C CA . THR A 1 185 ?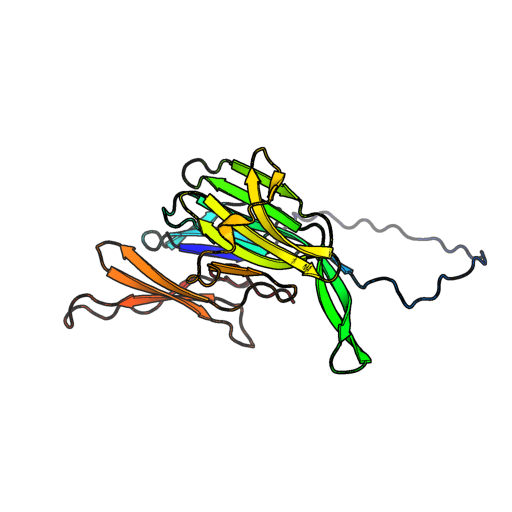 -0.752 6.022 -5.405 1.00 95.12 185 THR A CA 1
ATOM 1378 C C . THR A 1 185 ? 0.497 6.029 -4.536 1.00 95.12 185 THR A C 1
ATOM 1380 O O . THR A 1 185 ? 0.594 6.802 -3.580 1.00 95.12 185 THR A O 1
ATOM 1383 N N . LEU A 1 186 ? 1.437 5.146 -4.858 1.00 96.12 186 LEU A N 1
ATOM 1384 C CA . LEU A 1 186 ? 2.758 5.082 -4.252 1.00 96.12 186 LEU A CA 1
ATOM 1385 C C . LEU A 1 186 ? 3.759 5.806 -5.150 1.00 96.12 186 LEU A C 1
ATOM 1387 O O . LEU A 1 186 ? 3.811 5.566 -6.355 1.00 96.12 186 LEU A O 1
ATOM 1391 N N . THR A 1 187 ? 4.582 6.661 -4.554 1.00 94.69 187 THR A N 1
ATOM 1392 C CA . THR A 1 187 ? 5.700 7.334 -5.228 1.00 94.69 187 THR A CA 1
ATOM 1393 C C . THR A 1 187 ? 6.970 7.189 -4.394 1.00 94.69 187 THR A C 1
ATOM 1395 O O . THR A 1 187 ? 6.936 6.651 -3.287 1.00 94.69 187 THR A O 1
ATOM 1398 N N . GLY A 1 188 ? 8.090 7.735 -4.871 1.00 89.62 188 GLY A N 1
ATOM 1399 C CA . GLY A 1 188 ? 9.303 7.845 -4.056 1.00 89.62 188 GLY A CA 1
ATOM 1400 C C . GLY A 1 188 ? 9.144 8.680 -2.772 1.00 89.62 188 GLY A C 1
ATOM 1401 O O . GLY A 1 188 ? 9.987 8.585 -1.896 1.00 89.62 188 GLY A O 1
ATOM 1402 N N . GLN A 1 189 ? 8.061 9.454 -2.628 1.00 90.50 189 GLN A N 1
ATOM 1403 C CA . GLN A 1 189 ? 7.708 10.169 -1.388 1.00 90.50 189 GLN A CA 1
ATOM 1404 C C . GLN A 1 189 ? 6.840 9.317 -0.438 1.00 90.50 189 GLN A C 1
ATOM 1406 O O . GLN A 1 189 ? 6.362 9.798 0.588 1.00 90.50 189 GLN A O 1
ATOM 1411 N N . GLY A 1 190 ? 6.582 8.053 -0.782 1.00 90.94 190 GLY A N 1
ATOM 1412 C CA . GLY A 1 190 ? 5.616 7.197 -0.103 1.00 90.94 190 GLY A CA 1
ATOM 1413 C C . GLY A 1 190 ? 4.187 7.439 -0.582 1.00 90.94 190 GLY A C 1
ATOM 1414 O O . GLY A 1 190 ? 3.950 7.787 -1.745 1.00 90.94 190 GLY A O 1
ATOM 1415 N N . VAL A 1 191 ? 3.227 7.216 0.317 1.00 93.44 191 VAL A N 1
ATOM 1416 C CA . VAL A 1 191 ? 1.791 7.358 0.036 1.00 93.44 191 VAL A CA 1
ATOM 1417 C C . VAL A 1 191 ? 1.264 8.663 0.636 1.00 93.44 191 VAL A C 1
ATOM 1419 O O . VAL A 1 191 ? 1.517 8.974 1.804 1.00 93.44 191 VAL A O 1
ATOM 1422 N N . ALA A 1 192 ? 0.513 9.441 -0.147 1.00 90.56 192 ALA A N 1
ATOM 1423 C CA . ALA A 1 192 ? -0.106 10.690 0.305 1.00 90.56 192 ALA A CA 1
ATOM 1424 C C . ALA A 1 192 ? -1.188 10.455 1.378 1.00 90.56 192 ALA A C 1
ATOM 1426 O O . ALA A 1 192 ? -1.702 9.347 1.526 1.00 90.56 192 ALA A O 1
ATOM 1427 N N . ALA A 1 193 ? -1.519 11.498 2.145 1.00 90.69 193 ALA A N 1
ATOM 1428 C CA . ALA A 1 193 ? -2.557 11.418 3.170 1.00 90.69 193 ALA A CA 1
ATOM 1429 C C . ALA A 1 193 ? -3.915 11.106 2.535 1.00 90.69 193 ALA A C 1
ATOM 1431 O O . ALA A 1 193 ? -4.305 11.744 1.556 1.00 90.69 193 ALA A O 1
ATOM 1432 N N . ALA A 1 194 ? -4.637 10.147 3.106 1.00 91.56 194 ALA A N 1
ATOM 1433 C CA . ALA A 1 194 ? -5.932 9.724 2.591 1.00 91.56 194 ALA A CA 1
ATOM 1434 C C . ALA A 1 194 ? -7.061 9.898 3.612 1.00 91.56 194 ALA A C 1
ATOM 1436 O O . ALA A 1 194 ? -6.840 9.969 4.821 1.00 91.56 194 ALA A O 1
ATOM 1437 N N . ALA A 1 195 ? -8.295 9.922 3.112 1.00 90.88 195 ALA A N 1
ATOM 1438 C CA . ALA A 1 195 ? -9.507 9.836 3.915 1.00 90.88 195 ALA A CA 1
ATOM 1439 C C . ALA A 1 195 ? -10.531 8.935 3.220 1.00 90.88 195 ALA A C 1
ATOM 1441 O O . ALA A 1 195 ? -10.618 8.910 1.992 1.00 90.88 195 ALA A O 1
ATOM 1442 N N . ARG A 1 196 ? -11.314 8.186 3.998 1.00 88.44 196 ARG A N 1
ATOM 1443 C CA . ARG A 1 196 ? -12.346 7.287 3.471 1.00 88.44 196 ARG A CA 1
ATOM 1444 C C . ARG A 1 196 ? -13.523 7.168 4.432 1.00 88.44 196 ARG A C 1
ATOM 1446 O O . ARG A 1 196 ? -13.348 7.159 5.647 1.00 88.44 196 ARG A O 1
ATOM 1453 N N . GLN A 1 197 ? -14.717 6.997 3.875 1.00 88.25 197 GLN A N 1
ATOM 1454 C CA . GLN A 1 197 ? -15.888 6.541 4.621 1.00 88.25 197 GLN A CA 1
ATOM 1455 C C . GLN A 1 197 ? -15.849 5.017 4.810 1.00 88.25 197 GLN A C 1
ATOM 1457 O O . GLN A 1 197 ? -15.469 4.274 3.900 1.00 88.25 197 GLN A O 1
ATOM 1462 N N . LEU A 1 198 ? -16.258 4.537 5.981 1.00 83.56 198 LEU A N 1
ATOM 1463 C CA . LEU A 1 198 ? -16.415 3.115 6.266 1.00 83.56 198 LEU A CA 1
ATOM 1464 C C . LEU A 1 198 ? -17.569 2.856 7.247 1.00 83.56 198 LEU A C 1
ATOM 1466 O O . LEU A 1 198 ? -17.881 3.696 8.090 1.00 83.56 198 LEU A O 1
ATOM 1470 N N . PRO A 1 199 ? -18.168 1.658 7.208 1.00 80.50 199 PRO A N 1
ATOM 1471 C CA . PRO A 1 199 ? -19.050 1.215 8.277 1.00 80.50 199 PRO A CA 1
ATOM 1472 C C . PRO A 1 199 ? -18.232 0.879 9.535 1.00 80.50 199 PRO A C 1
ATOM 1474 O O . PRO A 1 199 ? -17.336 0.031 9.498 1.00 80.50 199 PRO A O 1
ATOM 1477 N N . LEU A 1 200 ? -18.573 1.492 10.673 1.00 75.25 200 LEU A N 1
ATOM 1478 C CA . LEU A 1 200 ? -17.968 1.195 11.982 1.00 75.25 200 LEU A CA 1
ATOM 1479 C C . LEU A 1 200 ? -18.681 0.055 12.737 1.00 75.25 200 LEU A C 1
ATOM 1481 O O . LEU A 1 200 ? -18.250 -0.343 13.819 1.00 75.25 200 LEU A O 1
ATOM 1485 N N . GLY A 1 201 ? -19.726 -0.524 12.134 1.00 69.62 201 GLY A N 1
ATOM 1486 C CA . GLY A 1 201 ? -20.546 -1.605 12.691 1.00 69.62 201 GLY A CA 1
ATOM 1487 C C . GLY A 1 201 ? -21.937 -1.127 13.114 1.00 69.62 201 GLY A C 1
ATOM 1488 O O . GLY A 1 201 ? -22.146 0.066 13.308 1.00 69.62 201 GLY A O 1
ATOM 1489 N N . GLN A 1 202 ? -22.906 -2.050 13.207 1.00 70.56 202 GLN A N 1
ATOM 1490 C CA . GLN A 1 202 ? -24.313 -1.762 13.565 1.00 70.56 202 GLN A CA 1
ATOM 1491 C C . GLN A 1 202 ? -24.931 -0.600 12.759 1.00 70.56 202 GLN A C 1
ATOM 1493 O O . GLN A 1 202 ? -25.745 0.182 13.247 1.00 70.56 202 GLN A O 1
ATOM 1498 N N . GLY A 1 203 ? -24.483 -0.448 11.508 1.00 72.12 203 GLY A N 1
ATOM 1499 C CA . GLY A 1 203 ? -24.919 0.615 10.616 1.00 72.12 203 GLY A CA 1
ATOM 1500 C C . GLY A 1 203 ? -24.443 2.032 10.981 1.00 72.12 203 GLY A C 1
ATOM 1501 O O . GLY A 1 203 ? -24.868 2.987 10.333 1.00 72.12 203 GLY A O 1
ATOM 1502 N N . CYS A 1 204 ? -23.569 2.189 11.975 1.00 75.62 204 CYS A N 1
ATOM 1503 C CA . CYS A 1 204 ? -22.904 3.450 12.288 1.00 75.62 204 CYS A CA 1
ATOM 1504 C C . CYS A 1 204 ? -21.965 3.833 11.127 1.00 75.62 204 CYS A C 1
ATOM 1506 O O . CYS A 1 204 ? -20.990 3.104 10.878 1.00 75.62 204 CYS A O 1
ATOM 1508 N N . PRO A 1 205 ? -22.254 4.917 10.381 1.00 83.62 205 PRO A N 1
ATOM 1509 C CA . PRO A 1 205 ? -21.305 5.442 9.420 1.00 83.62 205 PRO A CA 1
ATOM 1510 C C . PRO A 1 205 ? -20.136 6.081 10.170 1.00 83.62 205 PRO A C 1
ATOM 1512 O O . PRO A 1 205 ? -20.267 6.585 11.286 1.00 83.62 205 PRO A O 1
ATOM 1515 N N . GLY A 1 206 ? -18.968 6.063 9.552 1.00 86.56 206 GLY A N 1
ATOM 1516 C CA . GLY A 1 206 ? -17.829 6.788 10.071 1.00 86.56 206 GLY A CA 1
ATOM 1517 C C . GLY A 1 206 ? -16.819 7.093 8.991 1.00 86.56 206 GLY A C 1
ATOM 1518 O O . GLY A 1 206 ? -16.819 6.499 7.914 1.00 86.56 206 GLY A O 1
ATOM 1519 N N . SER A 1 207 ? -15.925 8.010 9.316 1.00 90.31 207 SER A N 1
ATOM 1520 C CA . SER A 1 207 ? -14.808 8.385 8.471 1.00 90.31 207 SER A CA 1
ATOM 1521 C C . SER A 1 207 ? -13.499 8.025 9.150 1.00 90.31 207 SER A C 1
ATOM 1523 O O . SER A 1 207 ? -13.344 8.211 10.358 1.00 90.31 207 SER A O 1
ATOM 1525 N N . VAL A 1 208 ? -12.540 7.576 8.356 1.00 90.75 208 VAL A N 1
ATOM 1526 C CA . VAL A 1 208 ? -11.131 7.510 8.733 1.00 90.75 208 VAL A CA 1
ATOM 1527 C C . VAL A 1 208 ? -10.344 8.502 7.902 1.00 90.75 208 VAL A C 1
ATOM 1529 O O . VAL A 1 208 ? -10.634 8.677 6.718 1.00 90.75 208 VAL A O 1
ATOM 1532 N N . ARG A 1 209 ? -9.338 9.130 8.501 1.00 94.00 209 ARG A N 1
ATOM 1533 C CA . ARG A 1 209 ? -8.392 9.983 7.781 1.00 94.00 209 ARG A CA 1
ATOM 1534 C C . ARG A 1 209 ? -7.000 9.901 8.380 1.00 94.00 209 ARG A C 1
ATOM 1536 O O . ARG A 1 209 ? -6.866 9.779 9.595 1.00 94.00 209 ARG A O 1
ATOM 1543 N N . ASP A 1 210 ? -5.992 10.035 7.536 1.00 93.12 210 ASP A N 1
ATOM 1544 C CA . ASP A 1 210 ? -4.629 10.285 7.981 1.00 93.12 210 ASP A CA 1
ATOM 1545 C C . ASP A 1 210 ? -4.526 11.699 8.569 1.00 93.12 210 ASP A C 1
ATOM 1547 O O . ASP A 1 210 ? -5.085 12.662 8.041 1.00 93.12 210 ASP A O 1
ATOM 1551 N N . VAL A 1 211 ? -3.770 11.829 9.653 1.00 92.75 211 VAL A N 1
ATOM 1552 C CA . VAL A 1 211 ? -3.375 13.097 10.263 1.00 92.75 211 VAL A CA 1
ATOM 1553 C C . VAL A 1 211 ? -1.860 13.078 10.411 1.00 92.75 211 VAL A C 1
ATOM 1555 O O . VAL A 1 211 ? -1.304 12.194 11.062 1.00 92.75 211 VAL A O 1
ATOM 1558 N N . ARG A 1 212 ? -1.193 14.040 9.769 1.00 90.00 212 ARG A N 1
ATOM 1559 C CA . ARG A 1 212 ? 0.270 14.130 9.672 1.00 90.00 212 ARG A CA 1
ATOM 1560 C C . ARG A 1 212 ? 0.736 15.477 10.238 1.00 90.00 212 ARG A C 1
ATOM 1562 O O . ARG A 1 212 ? 0.901 16.421 9.469 1.00 90.00 212 ARG A O 1
ATOM 1569 N N . PRO A 1 213 ? 0.833 15.608 11.569 1.00 87.31 213 PRO A N 1
ATOM 1570 C CA . PRO A 1 213 ? 1.372 16.814 12.190 1.00 87.31 213 PRO A CA 1
ATOM 1571 C C . PRO A 1 213 ? 2.876 16.935 11.895 1.00 87.31 213 PRO A C 1
ATOM 1573 O O . PRO A 1 213 ? 3.535 15.925 11.662 1.00 87.31 213 PRO A O 1
ATOM 1576 N N . ALA A 1 214 ? 3.414 18.157 11.904 1.00 85.56 214 ALA A N 1
ATOM 1577 C CA . ALA A 1 214 ? 4.833 18.398 11.622 1.00 85.56 214 ALA A CA 1
ATOM 1578 C C . ALA A 1 214 ? 5.756 17.764 12.681 1.00 85.56 214 ALA A C 1
ATOM 1580 O O . ALA A 1 214 ? 6.751 17.137 12.332 1.00 85.56 214 ALA A O 1
ATOM 1581 N N . ASP A 1 215 ? 5.366 17.855 13.956 1.00 86.75 215 ASP A N 1
ATOM 1582 C CA . ASP A 1 215 ? 6.220 17.501 15.100 1.00 86.75 215 ASP A CA 1
ATOM 1583 C C . ASP A 1 215 ? 5.761 16.235 15.840 1.00 86.75 215 ASP A C 1
ATOM 1585 O O . ASP A 1 215 ? 6.139 15.992 16.986 1.00 86.75 215 ASP A O 1
ATOM 1589 N N . ALA A 1 216 ? 4.903 15.420 15.222 1.00 86.25 216 ALA A N 1
ATOM 1590 C CA . ALA A 1 216 ? 4.442 14.178 15.830 1.00 86.25 216 ALA A CA 1
ATOM 1591 C C . ALA A 1 216 ? 4.253 13.060 14.793 1.00 86.25 216 ALA A C 1
ATOM 1593 O O . ALA A 1 216 ? 4.046 13.327 13.607 1.00 86.25 216 ALA A O 1
ATOM 1594 N N . PRO A 1 217 ? 4.305 11.784 15.217 1.00 86.38 217 PRO A N 1
ATOM 1595 C CA . PRO A 1 217 ? 4.096 10.669 14.308 1.00 86.38 217 PRO A CA 1
ATOM 1596 C C . PRO A 1 217 ? 2.727 10.743 13.625 1.00 86.38 217 PRO A C 1
ATOM 1598 O O . PRO A 1 217 ? 1.724 11.102 14.247 1.00 86.38 217 PRO A O 1
ATOM 1601 N N . ALA A 1 218 ? 2.674 10.339 12.355 1.00 89.31 218 ALA A N 1
ATOM 1602 C CA . ALA A 1 218 ? 1.419 10.238 11.619 1.00 89.31 218 ALA A CA 1
ATOM 1603 C C . ALA A 1 218 ? 0.424 9.323 12.351 1.00 89.31 218 ALA A C 1
ATOM 1605 O O . ALA A 1 218 ? 0.800 8.300 12.920 1.00 89.31 218 ALA A O 1
ATOM 1606 N N . THR A 1 219 ? -0.857 9.662 12.335 1.00 91.56 219 THR A N 1
ATOM 1607 C CA . THR A 1 219 ? -1.912 8.839 12.937 1.00 91.56 219 THR A CA 1
ATOM 1608 C C . THR A 1 219 ? -3.093 8.709 11.993 1.00 91.56 219 THR A C 1
ATOM 1610 O O . THR A 1 219 ? -3.268 9.509 11.078 1.00 91.56 219 THR A O 1
ATOM 1613 N N . VAL A 1 220 ? -3.937 7.711 12.235 1.00 91.56 220 VAL A N 1
ATOM 1614 C CA . VAL A 1 220 ? -5.232 7.573 11.570 1.00 91.56 220 VAL A CA 1
ATOM 1615 C C . VAL A 1 220 ? -6.316 7.951 12.568 1.00 91.56 220 VAL A C 1
ATOM 1617 O O . VAL A 1 220 ? -6.506 7.267 13.571 1.00 91.56 220 VAL A O 1
ATOM 1620 N N . VAL A 1 221 ? -7.048 9.027 12.302 1.00 91.69 221 VAL A N 1
ATOM 1621 C CA . VAL A 1 221 ? -8.180 9.451 13.131 1.00 91.69 221 VAL A CA 1
ATOM 1622 C C . VAL A 1 221 ? -9.454 8.811 12.611 1.00 91.69 221 VAL A C 1
ATOM 1624 O O . VAL A 1 221 ? -9.757 8.884 11.420 1.00 91.69 221 VAL A O 1
ATOM 1627 N N . VAL A 1 222 ? -10.214 8.208 13.521 1.00 89.00 222 VAL A N 1
ATOM 1628 C CA . VAL A 1 222 ? -11.519 7.610 13.252 1.00 89.00 222 VAL A CA 1
ATOM 1629 C C . VAL A 1 222 ? -12.596 8.460 13.906 1.00 89.00 222 VAL A C 1
ATOM 1631 O O . VAL A 1 222 ? -12.509 8.797 15.086 1.00 89.00 222 VAL A O 1
ATOM 1634 N N . THR A 1 223 ? -13.635 8.787 13.150 1.00 88.25 223 THR A N 1
ATOM 1635 C CA . THR A 1 223 ? -14.796 9.539 13.632 1.00 88.25 223 THR A CA 1
ATOM 1636 C C . THR A 1 223 ? -16.058 8.768 13.281 1.00 88.25 223 THR A C 1
ATOM 1638 O O . THR A 1 223 ? -16.253 8.410 12.121 1.00 88.25 223 THR A O 1
ATOM 1641 N N . GLY A 1 224 ? -16.899 8.487 14.275 1.00 82.62 224 GLY A N 1
ATOM 1642 C CA . GLY A 1 224 ? -18.231 7.925 14.057 1.00 82.62 224 GLY A CA 1
ATOM 1643 C C . GLY A 1 224 ? -19.281 9.026 14.045 1.00 82.62 224 GLY A C 1
ATOM 1644 O O . GLY A 1 224 ? -19.193 9.968 14.831 1.00 82.62 224 GLY A O 1
ATOM 1645 N N . THR A 1 225 ? -20.280 8.912 13.175 1.00 72.88 225 THR A N 1
ATOM 1646 C CA . THR A 1 225 ? -21.448 9.795 13.202 1.00 72.88 225 THR A CA 1
ATOM 1647 C C . THR A 1 225 ? -22.587 9.117 13.956 1.00 72.88 225 THR A C 1
ATOM 1649 O O . THR A 1 225 ? -22.980 7.989 13.655 1.00 72.88 225 THR A O 1
ATOM 1652 N N . ALA A 1 226 ? -23.110 9.794 14.981 1.00 64.56 226 ALA A N 1
ATOM 1653 C CA . ALA A 1 226 ? -24.274 9.311 15.714 1.00 64.56 226 ALA A CA 1
ATOM 1654 C C . ALA A 1 226 ? -25.488 9.244 14.773 1.00 64.56 226 ALA A C 1
ATOM 1656 O O . ALA A 1 226 ? -25.726 10.157 13.984 1.00 64.56 226 ALA A O 1
ATOM 1657 N N . ARG A 1 227 ? -26.270 8.160 14.852 1.00 62.88 227 ARG A N 1
ATOM 1658 C CA . ARG A 1 227 ? -27.473 7.977 14.016 1.00 62.88 227 ARG A CA 1
ATOM 1659 C C . ARG A 1 227 ? -28.670 8.808 14.480 1.00 62.88 227 ARG A C 1
ATOM 1661 O O . ARG A 1 227 ? -29.621 8.958 13.721 1.00 62.88 227 ARG A O 1
ATOM 1668 N N . ARG A 1 228 ? -28.662 9.294 15.724 1.00 61.88 228 ARG A N 1
ATOM 1669 C CA . ARG A 1 228 ? -29.739 10.103 16.310 1.00 61.88 228 ARG A CA 1
ATOM 1670 C C . ARG A 1 228 ? -29.147 11.349 16.975 1.00 61.88 228 ARG A C 1
ATOM 1672 O O . ARG A 1 228 ? -28.122 11.203 17.635 1.00 61.88 228 ARG A O 1
ATOM 1679 N N . PRO A 1 229 ? -29.806 12.521 16.898 1.00 56.69 229 PRO A N 1
ATOM 1680 C CA . PRO A 1 229 ? -29.368 13.736 17.596 1.00 56.69 229 PRO A CA 1
ATOM 1681 C C . PRO A 1 229 ? -29.268 13.560 19.120 1.00 56.69 229 PRO A C 1
ATOM 1683 O O . PRO A 1 229 ? -28.485 14.238 19.771 1.00 56.69 229 PRO A O 1
ATOM 1686 N N . SER A 1 230 ? -30.043 12.627 19.685 1.00 56.94 230 SER A N 1
ATOM 1687 C CA . SER A 1 230 ? -30.038 12.277 21.110 1.00 56.94 230 SER A CA 1
ATOM 1688 C C . SER A 1 230 ? -28.960 11.264 21.512 1.00 56.94 230 SER A C 1
ATOM 1690 O O . SER A 1 230 ? -28.817 10.967 22.695 1.00 56.94 230 SER A O 1
ATOM 1692 N N . GLN A 1 231 ? -28.206 10.707 20.557 1.00 60.97 231 GLN A N 1
ATOM 1693 C CA 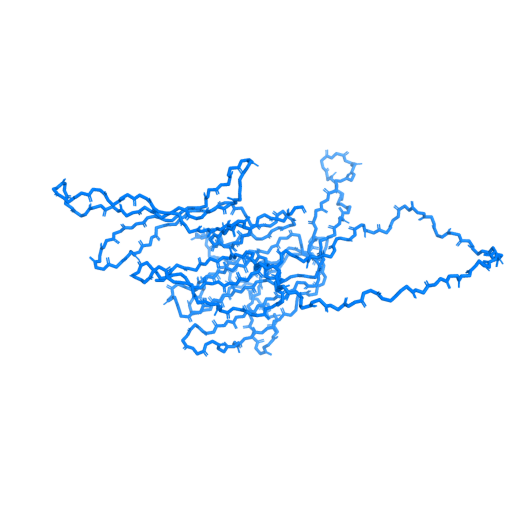. GLN A 1 231 ? -27.059 9.855 20.857 1.00 60.97 231 GLN A CA 1
ATOM 1694 C C . GLN A 1 231 ? -25.792 10.701 20.889 1.00 60.97 231 GLN A C 1
ATOM 1696 O O . GLN A 1 231 ? -25.455 11.381 19.923 1.00 60.97 231 GLN A O 1
ATOM 1701 N N . GLN A 1 232 ? -25.090 10.623 22.017 1.00 56.25 232 GLN A N 1
ATOM 1702 C CA . GLN A 1 232 ? -23.841 11.324 22.272 1.00 56.25 232 GLN A CA 1
ATOM 1703 C C . GLN A 1 232 ? -22.854 11.094 21.119 1.00 56.25 232 GLN A C 1
ATOM 1705 O O . GLN A 1 232 ? -22.582 9.953 20.733 1.00 56.25 232 GLN A O 1
ATOM 1710 N N . GLN A 1 233 ? -22.359 12.192 20.542 1.00 58.47 233 GLN A N 1
ATOM 1711 C CA . GLN A 1 233 ? -21.361 12.175 19.480 1.00 58.47 233 GLN A CA 1
ATOM 1712 C C . GLN A 1 233 ? -20.179 11.312 19.928 1.00 58.47 233 GLN A C 1
ATOM 1714 O O . GLN A 1 233 ? -19.598 11.540 20.988 1.00 58.47 233 GLN A O 1
ATOM 1719 N N . VAL A 1 234 ? -19.849 10.282 19.145 1.00 64.69 234 VAL A N 1
ATOM 1720 C CA . VAL A 1 234 ? -18.742 9.389 19.487 1.00 64.69 234 VAL A CA 1
ATOM 1721 C C . VAL A 1 234 ? -17.454 10.188 19.345 1.00 64.69 234 VAL A C 1
ATOM 1723 O O . VAL A 1 234 ? -17.092 10.574 18.231 1.00 64.69 234 VAL A O 1
ATOM 1726 N N . SER A 1 235 ? -16.777 10.441 20.467 1.00 74.50 235 SER A N 1
ATOM 1727 C CA . SER A 1 235 ? -15.496 11.144 20.469 1.00 74.50 235 SER A CA 1
ATOM 1728 C C . SER A 1 235 ? -14.537 10.477 19.480 1.00 74.50 235 SER A C 1
ATOM 1730 O O . SER A 1 235 ? -14.396 9.246 19.511 1.00 74.50 235 SER A O 1
ATOM 1732 N N . PRO A 1 236 ? -13.884 11.254 18.596 1.00 83.44 236 PRO A N 1
ATOM 1733 C CA . PRO A 1 236 ? -12.878 10.711 17.704 1.00 83.44 236 PRO A CA 1
ATOM 1734 C C . PRO A 1 236 ? -11.805 9.966 18.494 1.00 83.44 236 PRO A C 1
ATOM 1736 O O . PRO A 1 236 ? -11.430 10.377 19.592 1.00 83.44 236 PRO A O 1
ATOM 1739 N N . PHE A 1 237 ? -11.288 8.884 17.925 1.00 85.56 237 PHE A N 1
ATOM 1740 C CA . PHE A 1 237 ? -10.136 8.192 18.488 1.00 85.56 237 PHE A CA 1
ATOM 1741 C C . PHE A 1 237 ? -9.061 8.012 17.423 1.00 85.56 237 PHE A C 1
ATOM 1743 O O . PHE A 1 237 ? -9.350 7.909 16.229 1.00 85.56 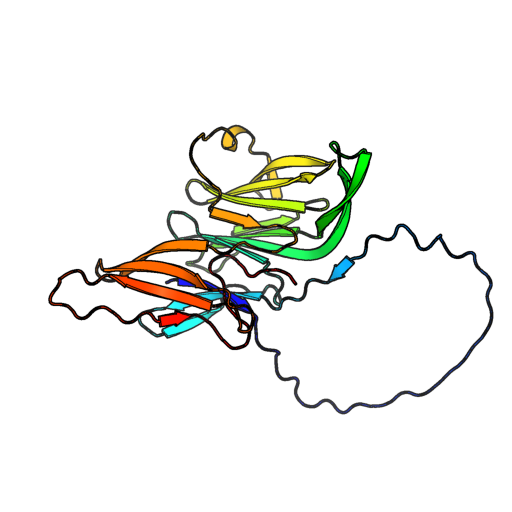237 PHE A O 1
ATOM 1750 N N . SER A 1 238 ? -7.814 7.954 17.874 1.00 88.38 238 SER A N 1
ATOM 1751 C CA . SER A 1 238 ? -6.652 7.840 17.001 1.00 88.38 238 SER A CA 1
ATOM 1752 C C . SER A 1 238 ? -6.090 6.424 17.034 1.00 88.38 238 SER A C 1
ATOM 1754 O O . SER A 1 238 ? -5.893 5.832 18.095 1.00 88.38 238 SER A O 1
ATOM 1756 N N . ILE A 1 239 ? -5.808 5.888 15.855 1.00 86.06 239 ILE A N 1
ATOM 1757 C CA . ILE A 1 239 ? -5.033 4.673 15.640 1.00 86.06 239 ILE A CA 1
ATOM 1758 C C . ILE A 1 239 ? -3.617 5.124 15.296 1.00 86.06 239 ILE A C 1
ATOM 1760 O O . ILE A 1 239 ? -3.393 5.858 14.335 1.00 86.06 239 ILE A O 1
ATOM 1764 N N . GLY A 1 240 ? -2.650 4.708 16.102 1.00 82.38 240 GLY A N 1
ATOM 1765 C CA . GLY A 1 240 ? -1.267 5.125 15.942 1.00 82.38 240 GLY A CA 1
ATOM 1766 C C . GLY A 1 240 ? -0.368 4.575 17.037 1.00 82.38 240 GLY A C 1
ATOM 1767 O O . GLY A 1 240 ? -0.712 3.630 17.750 1.00 82.38 240 GLY A O 1
ATOM 1768 N N . GLY A 1 241 ? 0.820 5.152 17.139 1.00 77.69 241 GLY A N 1
ATOM 1769 C CA . GLY A 1 241 ? 1.808 4.854 18.165 1.00 77.69 241 GLY A CA 1
ATOM 1770 C C . GLY A 1 241 ? 3.045 5.733 17.986 1.00 77.69 241 GLY A C 1
ATOM 1771 O O . GLY A 1 241 ? 3.049 6.579 17.093 1.00 77.69 241 GLY A O 1
ATOM 1772 N N . PRO A 1 242 ? 4.114 5.499 18.764 1.00 77.00 242 PRO A N 1
ATOM 1773 C CA . PRO A 1 242 ? 5.327 6.324 18.732 1.00 77.00 242 PRO A CA 1
ATOM 1774 C C . PRO A 1 242 ? 6.031 6.345 17.368 1.00 77.00 242 PRO A C 1
ATOM 1776 O O . PRO A 1 242 ? 6.857 7.208 17.113 1.00 77.00 242 PRO A O 1
ATOM 1779 N N . HIS A 1 243 ? 5.698 5.404 16.486 1.00 75.50 243 HIS A N 1
ATOM 1780 C CA . HIS A 1 243 ? 6.298 5.275 15.162 1.00 75.50 243 HIS A CA 1
ATOM 1781 C C . HIS A 1 243 ? 5.307 5.565 14.020 1.00 75.50 243 HIS A C 1
ATOM 1783 O O . HIS A 1 243 ? 5.632 5.398 12.855 1.00 75.50 243 HIS A O 1
ATOM 1789 N N . GLY A 1 244 ? 4.092 6.001 14.350 1.00 85.06 244 GLY A N 1
ATOM 1790 C CA . GLY A 1 244 ? 3.091 6.438 13.384 1.00 85.06 244 GLY A CA 1
ATOM 1791 C C . GLY A 1 244 ? 2.338 5.328 12.641 1.00 85.06 244 GLY A C 1
ATOM 1792 O O . GLY A 1 244 ? 2.702 4.153 12.684 1.00 85.06 244 GLY A O 1
ATOM 1793 N N . ALA A 1 245 ? 1.231 5.706 12.005 1.00 87.62 245 ALA A N 1
ATOM 1794 C CA . ALA A 1 245 ? 0.356 4.854 11.206 1.00 87.62 245 ALA A CA 1
ATOM 1795 C C . ALA A 1 245 ? -0.279 5.644 10.051 1.00 87.62 245 ALA A C 1
ATOM 1797 O O . ALA A 1 245 ? -0.528 6.843 10.182 1.00 87.62 245 ALA A O 1
ATOM 1798 N N . GLY A 1 246 ? -0.572 4.956 8.948 1.00 91.00 246 GLY A N 1
ATOM 1799 C CA . GLY A 1 246 ? -1.300 5.501 7.803 1.00 91.00 246 GLY A CA 1
ATOM 1800 C C . GLY A 1 246 ? -2.293 4.494 7.228 1.00 91.00 246 GLY A C 1
ATOM 1801 O O . GLY A 1 246 ? -2.134 3.282 7.391 1.00 91.00 246 GLY A O 1
ATOM 1802 N N . LEU A 1 247 ? -3.336 4.986 6.561 1.00 91.06 247 LEU A N 1
ATOM 1803 C CA . LEU A 1 247 ? -4.403 4.154 5.995 1.00 91.06 247 LEU A CA 1
ATOM 1804 C C . LEU A 1 247 ? -3.915 3.219 4.889 1.00 91.06 247 LEU A C 1
ATOM 1806 O O . LEU A 1 247 ? -4.322 2.061 4.831 1.00 91.06 247 LEU A O 1
ATOM 1810 N N . PHE A 1 248 ? -3.048 3.732 4.022 1.00 92.06 248 PHE A N 1
ATOM 1811 C CA . PHE A 1 248 ? -2.555 3.013 2.848 1.00 92.06 248 PHE A CA 1
ATOM 1812 C C . PHE A 1 248 ? -1.033 2.918 2.797 1.00 92.06 248 PHE A C 1
ATOM 1814 O O . PHE A 1 248 ? -0.507 2.264 1.910 1.00 92.06 248 PHE A O 1
ATOM 1821 N N . GLY A 1 249 ? -0.329 3.560 3.725 1.00 88.44 249 GLY A N 1
ATOM 1822 C CA . GLY A 1 249 ? 1.124 3.679 3.748 1.00 88.44 249 GLY A CA 1
ATOM 1823 C C . GLY A 1 249 ? 1.546 4.935 4.504 1.00 88.44 249 GLY A C 1
ATOM 1824 O O . GLY A 1 249 ? 0.703 5.771 4.845 1.00 88.44 249 GLY A O 1
ATOM 1825 N N . LEU A 1 250 ? 2.841 5.070 4.766 1.00 84.81 250 LEU A N 1
ATOM 1826 C CA . LEU A 1 250 ? 3.441 6.275 5.336 1.00 84.81 250 LEU A CA 1
ATOM 1827 C C . LEU A 1 250 ? 4.263 7.020 4.272 1.00 84.81 250 LEU A C 1
ATOM 1829 O O . LEU A 1 250 ? 4.584 6.451 3.222 1.00 84.81 250 LEU A O 1
ATOM 1833 N N . PRO A 1 251 ? 4.577 8.307 4.500 1.00 82.81 251 PRO A N 1
ATOM 1834 C CA . PRO A 1 251 ? 5.601 8.981 3.716 1.00 82.81 251 PRO A CA 1
ATOM 1835 C C . PRO A 1 251 ? 6.955 8.277 3.882 1.00 82.81 251 PRO A C 1
ATOM 1837 O O . PRO A 1 251 ? 7.258 7.742 4.951 1.00 82.81 251 PRO A O 1
ATOM 1840 N N . ILE A 1 252 ? 7.757 8.289 2.820 1.00 80.19 252 ILE A N 1
ATOM 1841 C CA . ILE A 1 252 ? 9.153 7.844 2.861 1.00 80.19 252 ILE A CA 1
ATOM 1842 C C . ILE A 1 252 ? 10.014 9.090 3.131 1.00 80.19 252 ILE A C 1
ATOM 1844 O O . ILE A 1 252 ? 9.812 10.086 2.434 1.00 80.19 252 ILE A O 1
ATOM 1848 N N . PRO A 1 253 ? 10.899 9.068 4.144 1.00 63.66 253 PRO A N 1
ATOM 1849 C CA . PRO A 1 253 ? 11.779 10.191 4.464 1.00 63.66 253 PRO A CA 1
ATOM 1850 C C . PRO A 1 253 ? 12.851 10.451 3.395 1.00 63.66 253 PRO A C 1
ATOM 1852 O O . PRO A 1 253 ? 13.261 9.490 2.701 1.00 63.66 253 PRO A O 1
#

Radius of gyration: 21.74 Å; chains: 1; bounding box: 80×41×47 Å

pLDDT: mean 77.69, std 19.36, range [27.56, 97.12]

Secondary structure (DSSP, 8-state):
-EEEEEEPPPP--------------------PPP-TT-PPPEEE----EEEEEE-TTT--EEE---STTBEEEEEE-TTSSEEEEEE-SEEEEEEEEETTTTEEEEEEEEES-EEEEEETTT--EEEEEEPPS-BSEEEEEEETTEEEEEEE-GGG-EEEEEEETTEEEE-GGGGG-SS---SEEEETTEEPP-EEEEEEETTEEEEEEEE--TTS--EEEEEEPPSSTTSPP---EEE--TT-EESS--B--